Protein AF-A0A1E1MF23-F1 (afdb_monomer)

Sequence (196 aa):
MKFGRNYHKRQVAEWADAYMNYGVFKALCKGPPRNVNFQELAARCMAAIDSVERFSRNNYMILLLKLPPEARDRFQHYDAHLSYAAYFGLHESYHVELQHLKVTLSNLVADFDKLRWYGCVNTDAFRKIARKLSTLGNDGSHIASLIEHSLCKSAFASQARCLRILDDLNKSVTFITRLQQEMGDASTTIQHTFCS

Solvent-accessible surface area (backbone atoms only — not comparable to full-atom values): 11048 Å² total; per-residue (Å²): 134,66,60,84,83,48,47,73,80,68,44,60,74,96,47,54,87,61,50,68,64,60,68,59,58,56,52,68,66,57,76,65,58,93,78,52,63,61,68,63,51,42,52,52,52,51,53,44,51,54,50,39,40,50,53,46,51,52,51,51,53,56,55,50,69,72,46,56,69,72,34,42,58,44,68,77,53,82,61,94,85,61,52,71,53,71,44,67,68,68,68,96,83,46,74,67,59,52,51,54,48,38,52,53,39,49,51,46,42,54,53,42,48,51,53,34,47,52,20,50,53,43,43,55,49,52,56,55,48,25,64,49,27,43,72,49,46,69,68,24,33,52,43,20,51,51,50,53,57,49,43,75,71,36,66,37,54,67,30,58,71,41,55,51,51,41,51,55,38,48,52,43,42,52,51,54,52,49,53,54,50,55,57,50,54,51,56,55,53,55,58,58,66,76,73,112

Nearest PDB structures (foldseek):
  5ijj-assembly1_A  TM=8.248E-01  e=1.151E-06  Thermochaetoides thermophila
  8d9o-assembly1_A  TM=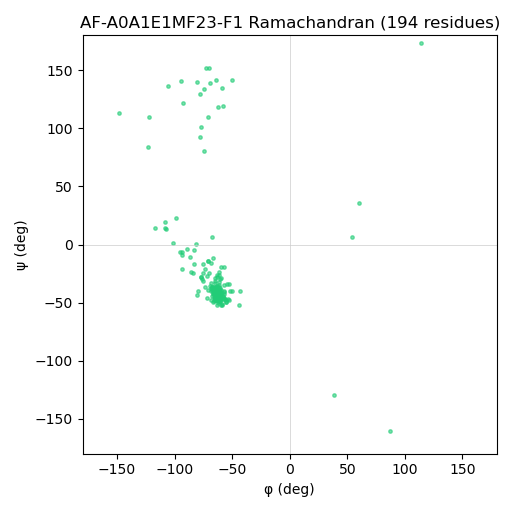4.388E-01  e=4.707E-01  synthetic construct
  8c5v-assembly1_I  TM=2.446E-01  e=7.925E+00  Escherichia coli

pLDDT: mean 85.66, std 15.01, range [42.44, 98.69]

Radius of gyration: 23.32 Å; Cα contacts (8 Å, |Δi|>4): 154; chains: 1; bounding box: 62×31×69 Å

Foldseek 3Di:
DPCVVCLQVLAPVVCSVLAQPLVVLVVLLDDALVPHPLVVSLVSLVVSLVSNLVVLVVLVVVLLVLADPQLSVCVVPPDPPDDLCSNRVPDLPDLVVLVVQLVSLVVSLVSLVNSLSSLCSRLVSLLVSLVSLCVNPDSSVVSSVVSVVSLVVGCSNVSPSSVVSSVSSVVPSVVSVVSSVVVVVVVVVVVVVVVD

Organism: Rhynchosporium secalis (NCBI:txid38038)

InterPro domains:
  IPR004331 SPX domain [PS51382] (1-147)

Secondary structure (DSSP, 8-state):
--GGGSSGGGS-GGGGGGS--HHHHHHHT-S-GGG--HHHHHHHHHHHHHHHHHHHHHHHHHHHTTS-HHHHHHHHS--TTS-HHHHTT--TT-HHHHHHHHHHHHHHHHHHHHHHHHHHHHHHHHHHHHHHHGGGHHHHHHHHHHHHHHHHH-HHHH-HHHHHHHHHHHHHHHHHHHHHHHHHHHHHHHHHHTT-

Mean predicted aligned error: 7.57 Å

Structure (mmCIF, N/CA/C/O backbone):
data_AF-A0A1E1MF23-F1
#
_entry.id   AF-A0A1E1MF23-F1
#
loop_
_atom_site.group_PDB
_atom_site.id
_atom_site.type_symbol
_atom_site.label_atom_id
_atom_site.label_alt_id
_atom_site.label_comp_id
_atom_site.label_asym_id
_atom_site.label_entity_id
_atom_site.label_seq_id
_atom_site.pdbx_PDB_ins_code
_atom_site.Cartn_x
_atom_site.Cartn_y
_atom_site.Cartn_z
_atom_site.occupancy
_atom_site.B_iso_or_equiv
_atom_site.auth_seq_id
_atom_site.auth_comp_id
_atom_site.auth_asym_id
_atom_site.auth_atom_id
_atom_site.pdbx_PDB_model_num
ATOM 1 N N . MET A 1 1 ? 0.182 -17.403 -11.651 1.00 52.88 1 MET A N 1
ATOM 2 C CA . MET A 1 1 ? -0.691 -16.418 -12.349 1.00 52.88 1 MET A CA 1
ATOM 3 C C . MET A 1 1 ? 0.115 -15.246 -12.926 1.00 52.88 1 MET A C 1
ATOM 5 O O . MET A 1 1 ? 1.082 -14.820 -12.304 1.00 52.88 1 MET A O 1
ATOM 9 N N . LYS A 1 2 ? -0.263 -14.699 -14.097 1.00 83.44 2 LYS A N 1
ATOM 10 C CA . LYS A 1 2 ? 0.446 -13.574 -14.754 1.00 83.44 2 LYS A CA 1
ATOM 11 C C . LYS A 1 2 ? 0.112 -12.236 -14.071 1.00 83.44 2 LYS A C 1
ATOM 13 O O . LYS A 1 2 ? -0.930 -11.659 -14.363 1.00 83.44 2 LYS A O 1
ATOM 18 N N . PHE A 1 3 ? 1.013 -11.724 -13.223 1.00 86.19 3 PHE A N 1
ATOM 19 C CA . PHE A 1 3 ? 0.826 -10.481 -12.443 1.00 86.19 3 PHE A CA 1
ATOM 20 C C . PHE A 1 3 ? 0.233 -9.325 -13.260 1.00 86.19 3 PHE A C 1
ATOM 22 O O . PHE A 1 3 ? -0.808 -8.801 -12.900 1.00 86.19 3 PHE A O 1
ATOM 29 N N . GLY A 1 4 ? 0.825 -8.998 -14.414 1.00 83.00 4 GLY A N 1
ATOM 30 C CA . GLY A 1 4 ? 0.366 -7.864 -15.221 1.00 83.00 4 GLY A CA 1
ATOM 31 C C . GLY A 1 4 ? -1.059 -7.979 -15.772 1.00 83.00 4 GLY A C 1
ATOM 32 O O . GLY A 1 4 ? -1.689 -6.953 -15.975 1.00 83.00 4 GLY A O 1
ATOM 33 N N . ARG A 1 5 ? -1.585 -9.193 -16.004 1.00 85.56 5 ARG A N 1
ATOM 34 C CA . ARG A 1 5 ? -2.985 -9.363 -16.448 1.00 85.56 5 ARG A CA 1
ATOM 35 C C . ARG A 1 5 ? -3.976 -9.183 -15.302 1.00 85.56 5 ARG A C 1
ATOM 37 O O . ARG A 1 5 ? -5.100 -8.781 -15.543 1.00 85.56 5 ARG A O 1
ATOM 44 N N . ASN A 1 6 ? -3.546 -9.469 -14.075 1.00 90.75 6 ASN A N 1
ATOM 45 C CA . ASN A 1 6 ? -4.385 -9.430 -12.879 1.00 90.75 6 ASN A CA 1
ATOM 46 C C . ASN A 1 6 ? -4.055 -8.238 -11.974 1.00 90.75 6 ASN A C 1
ATOM 48 O O . ASN A 1 6 ? -4.472 -8.234 -10.823 1.00 90.75 6 ASN A O 1
ATOM 52 N N . TYR A 1 7 ? -3.284 -7.258 -12.456 1.00 91.38 7 TYR A N 1
ATOM 53 C CA . TYR A 1 7 ? -2.843 -6.135 -11.632 1.00 91.38 7 TYR A CA 1
ATOM 54 C C . TYR A 1 7 ? -4.035 -5.312 -11.132 1.00 91.38 7 TYR A C 1
ATOM 56 O O . TYR A 1 7 ? -4.173 -5.132 -9.929 1.00 91.38 7 TYR A O 1
ATOM 64 N N . HIS A 1 8 ? -4.958 -4.958 -12.031 1.00 92.06 8 HIS A N 1
ATOM 65 C CA . HIS A 1 8 ? -6.202 -4.255 -11.696 1.00 92.06 8 HIS A CA 1
ATOM 66 C C . HIS A 1 8 ? -7.057 -5.007 -10.664 1.00 92.06 8 HIS A C 1
ATOM 68 O O . HIS A 1 8 ? -7.642 -4.399 -9.783 1.00 92.06 8 HIS A O 1
ATOM 74 N N . LYS A 1 9 ? -7.068 -6.347 -10.699 1.00 93.44 9 LYS A N 1
ATOM 75 C CA . LYS A 1 9 ? -7.829 -7.175 -9.742 1.00 93.44 9 LYS A CA 1
ATOM 76 C C . LYS A 1 9 ? -7.279 -7.128 -8.319 1.00 93.44 9 LYS A C 1
ATOM 78 O O . LYS A 1 9 ? -7.929 -7.608 -7.402 1.00 93.44 9 LYS A O 1
ATOM 83 N N . ARG A 1 10 ? -6.048 -6.645 -8.148 1.00 94.50 10 ARG A N 1
ATOM 84 C CA . ARG A 1 10 ? -5.419 -6.458 -6.839 1.00 94.50 10 ARG A CA 1
ATOM 85 C C . ARG A 1 10 ? -5.596 -5.034 -6.328 1.00 94.50 10 ARG A C 1
ATOM 87 O O . ARG A 1 10 ? -5.178 -4.769 -5.212 1.00 94.50 10 ARG A O 1
ATOM 94 N N . GLN A 1 11 ? -6.144 -4.124 -7.125 1.00 96.94 11 GLN A N 1
ATOM 95 C CA . GLN A 1 11 ? -6.317 -2.743 -6.707 1.00 96.94 11 GLN A CA 1
ATOM 96 C C . GLN A 1 11 ? -7.558 -2.619 -5.829 1.00 96.94 11 GLN A C 1
ATOM 98 O O . GLN A 1 11 ? -8.597 -3.216 -6.101 1.00 96.94 11 GLN A O 1
ATOM 103 N N . VAL A 1 12 ? -7.434 -1.806 -4.788 1.00 97.75 12 VAL A N 1
ATOM 104 C CA . VAL A 1 12 ? -8.583 -1.187 -4.124 1.00 97.75 12 VAL A CA 1
ATOM 105 C C . VAL A 1 12 ? -9.259 -0.295 -5.165 1.00 97.75 12 VAL A C 1
ATOM 107 O O . VAL A 1 12 ? -8.605 0.596 -5.711 1.00 97.75 12 VAL A O 1
ATOM 110 N N . ALA A 1 13 ? -10.517 -0.591 -5.495 1.00 95.56 13 ALA A N 1
ATOM 111 C CA . ALA A 1 13 ? -11.190 -0.045 -6.672 1.00 95.56 13 ALA A CA 1
ATOM 112 C C . ALA A 1 13 ? -11.285 1.485 -6.624 1.00 95.56 13 ALA A C 1
ATOM 114 O O . ALA A 1 13 ? -10.962 2.155 -7.601 1.00 95.56 13 ALA A O 1
ATOM 115 N N . GLU A 1 14 ? -11.631 2.037 -5.462 1.00 96.38 14 GLU A N 1
ATOM 116 C CA . GLU A 1 14 ? -11.733 3.478 -5.227 1.00 96.38 14 GLU A CA 1
ATOM 117 C C . GLU A 1 14 ? -10.386 4.219 -5.305 1.00 96.38 14 GLU A C 1
ATOM 119 O O . GLU A 1 14 ? -10.363 5.446 -5.357 1.00 96.38 14 GLU A O 1
ATOM 124 N N . TRP A 1 15 ? -9.258 3.499 -5.329 1.00 98.06 15 TRP A N 1
ATOM 125 C CA . TRP A 1 15 ? -7.908 4.071 -5.381 1.00 98.06 15 TRP A CA 1
ATOM 126 C C . TRP A 1 15 ? -7.144 3.688 -6.648 1.00 98.06 15 TRP A C 1
ATOM 128 O O . TRP A 1 15 ? -5.927 3.858 -6.684 1.00 98.06 15 TRP A O 1
ATOM 138 N N . ALA A 1 16 ? -7.814 3.149 -7.673 1.00 95.19 16 ALA A N 1
ATOM 139 C CA . ALA A 1 16 ? -7.170 2.600 -8.869 1.00 95.19 16 ALA A CA 1
ATOM 140 C C . ALA A 1 16 ? -6.148 3.562 -9.513 1.00 95.19 16 ALA A C 1
ATOM 142 O O . ALA A 1 16 ? -5.050 3.127 -9.869 1.00 95.19 16 ALA A O 1
ATOM 143 N N . ASP A 1 17 ? -6.464 4.859 -9.565 1.00 95.75 17 ASP A N 1
ATOM 144 C CA . ASP A 1 17 ? -5.616 5.900 -10.165 1.00 95.75 17 ASP A CA 1
ATOM 145 C C . ASP A 1 17 ? -4.403 6.298 -9.309 1.00 95.75 17 ASP A C 1
ATOM 147 O O . ASP A 1 17 ? -3.454 6.895 -9.815 1.00 95.75 17 ASP A O 1
ATOM 151 N N . ALA A 1 18 ? -4.400 5.955 -8.019 1.00 97.69 18 ALA A N 1
ATOM 152 C CA . ALA A 1 18 ? -3.271 6.216 -7.129 1.00 97.69 18 ALA A CA 1
ATOM 153 C C . ALA A 1 18 ? -2.174 5.143 -7.233 1.00 97.69 18 ALA A C 1
ATOM 155 O O . ALA A 1 18 ? -1.043 5.363 -6.804 1.00 97.69 18 ALA A O 1
ATOM 156 N N . TYR A 1 19 ? -2.478 3.974 -7.805 1.00 98.25 19 TYR A N 1
ATOM 157 C CA . TYR A 1 19 ? -1.488 2.918 -8.003 1.00 98.25 19 TYR A CA 1
ATOM 158 C C . TYR A 1 19 ? -0.455 3.293 -9.070 1.00 98.25 19 TYR A C 1
ATOM 160 O O . TYR A 1 19 ? -0.740 3.972 -10.055 1.00 98.25 19 TYR A O 1
ATOM 168 N N . MET A 1 20 ? 0.752 2.743 -8.938 1.00 96.19 20 MET A N 1
ATOM 169 C CA . MET A 1 20 ? 1.774 2.861 -9.971 1.00 96.19 20 MET A CA 1
ATOM 170 C C . MET A 1 20 ? 1.263 2.267 -11.302 1.00 96.19 20 MET A C 1
ATOM 172 O O . MET A 1 20 ? 0.722 1.159 -11.356 1.00 96.19 20 MET A O 1
ATOM 176 N N . ASN A 1 21 ? 1.470 2.966 -12.424 1.00 94.75 21 ASN A N 1
ATOM 177 C CA . ASN A 1 21 ? 0.960 2.524 -13.729 1.00 94.75 21 ASN A CA 1
ATOM 178 C C . ASN A 1 21 ? 1.765 1.345 -14.323 1.00 94.75 21 ASN A C 1
ATOM 180 O O . ASN A 1 21 ? 2.658 1.514 -15.160 1.00 94.75 21 ASN A O 1
ATOM 184 N N . TYR A 1 22 ? 1.475 0.122 -13.864 1.00 95.44 22 TYR A N 1
ATOM 185 C CA . TYR A 1 22 ? 2.301 -1.054 -14.165 1.00 95.44 22 TYR A CA 1
ATOM 186 C C . TYR A 1 22 ? 2.376 -1.353 -15.666 1.00 95.44 22 TYR A C 1
ATOM 188 O O . TYR A 1 22 ? 3.414 -1.796 -16.163 1.00 95.44 22 TYR A O 1
ATOM 196 N N . GLY A 1 23 ? 1.288 -1.096 -16.397 1.00 92.19 23 GLY A N 1
ATOM 197 C CA . GLY A 1 23 ? 1.230 -1.261 -17.848 1.00 92.19 23 GLY A CA 1
ATOM 198 C C . GLY A 1 23 ? 2.227 -0.359 -18.570 1.00 92.19 23 GLY A C 1
ATOM 199 O O . GLY A 1 23 ? 3.006 -0.857 -19.386 1.00 92.19 23 GLY A O 1
ATOM 200 N N . VAL A 1 24 ? 2.251 0.929 -18.212 1.00 92.69 24 VAL A N 1
ATOM 201 C CA . VAL A 1 24 ? 3.157 1.927 -18.797 1.00 92.69 24 VAL A CA 1
ATOM 202 C C . VAL A 1 24 ? 4.613 1.588 -18.495 1.00 92.69 24 VAL A C 1
ATOM 204 O O . VAL A 1 24 ? 5.400 1.440 -19.427 1.00 92.69 24 VAL A O 1
ATOM 207 N N . PHE A 1 25 ? 4.981 1.356 -17.232 1.00 93.69 25 PHE A N 1
ATOM 208 C CA . PHE A 1 25 ? 6.372 1.022 -16.893 1.00 93.69 25 PHE A CA 1
ATOM 209 C C . PHE A 1 25 ? 6.837 -0.277 -17.549 1.00 93.69 25 PHE A C 1
ATOM 211 O O . PHE A 1 25 ? 7.953 -0.365 -18.060 1.00 93.69 25 PHE A O 1
ATOM 218 N N . LYS A 1 26 ? 5.965 -1.289 -17.611 1.00 92.19 26 LYS A N 1
ATOM 219 C CA . LYS A 1 26 ? 6.279 -2.531 -18.316 1.00 92.19 26 LYS A CA 1
ATOM 220 C C . LYS A 1 26 ? 6.501 -2.297 -19.812 1.00 92.19 26 LYS A C 1
ATOM 222 O O . LYS A 1 26 ? 7.317 -3.012 -20.387 1.00 92.19 26 LYS A O 1
ATOM 227 N N . ALA A 1 27 ? 5.768 -1.378 -20.440 1.00 90.81 27 ALA A N 1
ATOM 228 C CA . ALA A 1 27 ? 5.946 -1.030 -21.847 1.00 90.81 27 ALA A CA 1
ATOM 229 C C . ALA A 1 27 ? 7.252 -0.262 -22.087 1.00 90.81 27 ALA A C 1
ATOM 231 O O . ALA A 1 27 ? 7.946 -0.581 -23.042 1.00 90.81 27 ALA A O 1
ATOM 232 N N . LEU A 1 28 ? 7.632 0.650 -21.186 1.00 88.94 28 LEU A N 1
ATOM 233 C CA . LEU A 1 28 ? 8.915 1.365 -21.246 1.00 88.94 28 LEU A CA 1
ATOM 234 C C . LEU A 1 28 ? 10.125 0.427 -21.110 1.00 88.94 28 LEU A C 1
ATOM 236 O O . LEU A 1 28 ? 11.189 0.708 -21.644 1.00 88.94 28 LEU A O 1
ATOM 240 N N . CYS A 1 29 ? 9.952 -0.718 -20.443 1.00 87.62 29 CYS A N 1
ATOM 241 C CA . CYS A 1 29 ? 10.974 -1.764 -20.370 1.00 87.62 29 CYS A CA 1
ATOM 242 C C . CYS A 1 29 ? 11.013 -2.684 -21.610 1.00 87.62 29 CYS A C 1
ATOM 244 O O . CYS A 1 29 ? 11.758 -3.663 -21.605 1.00 87.62 29 CYS A O 1
ATOM 246 N N . LYS A 1 30 ? 10.157 -2.479 -22.624 1.00 84.12 30 LYS A N 1
ATOM 247 C CA . LYS A 1 30 ? 10.159 -3.283 -23.857 1.00 84.12 30 LYS A CA 1
ATOM 248 C C . LYS A 1 30 ? 10.998 -2.606 -24.935 1.00 84.12 30 LYS A C 1
ATOM 250 O O . LYS A 1 30 ? 10.867 -1.412 -25.165 1.00 84.12 30 LYS A O 1
ATOM 255 N N . GLY A 1 31 ? 11.736 -3.417 -25.685 1.00 71.56 31 GLY A N 1
ATOM 256 C CA . GLY A 1 31 ? 12.539 -2.971 -26.821 1.00 71.56 31 GLY A CA 1
ATOM 257 C C . GLY A 1 31 ? 14.036 -3.147 -26.566 1.00 71.56 31 GLY A C 1
ATOM 258 O O . GLY A 1 31 ? 14.432 -3.555 -25.473 1.00 71.56 31 GLY A O 1
ATOM 259 N N . PRO A 1 32 ? 14.876 -2.905 -27.583 1.00 72.12 32 PRO A N 1
ATOM 260 C CA . PRO A 1 32 ? 16.318 -3.011 -27.432 1.00 72.12 32 PRO A CA 1
ATOM 261 C C . PRO A 1 32 ? 16.845 -1.877 -26.524 1.00 72.12 32 PRO A C 1
ATOM 263 O O . PRO A 1 32 ? 16.411 -0.736 -26.696 1.00 72.12 32 PRO A O 1
ATOM 266 N N . PRO A 1 33 ? 17.803 -2.145 -25.609 1.00 75.44 33 PRO A N 1
ATOM 267 C CA . PRO A 1 33 ? 18.291 -1.166 -24.626 1.00 75.44 33 PRO A CA 1
ATOM 268 C C . PRO A 1 33 ? 18.746 0.171 -25.225 1.00 75.44 33 PRO A C 1
ATOM 270 O O . PRO A 1 33 ? 18.501 1.220 -24.645 1.00 75.44 33 PRO A O 1
ATOM 273 N N . ARG A 1 34 ? 19.320 0.145 -26.435 1.00 75.25 34 ARG A N 1
ATOM 274 C CA . ARG A 1 34 ? 19.776 1.332 -27.181 1.00 75.25 34 ARG A CA 1
ATOM 275 C C . ARG A 1 34 ? 18.696 2.390 -27.458 1.00 75.25 34 ARG A C 1
ATOM 277 O O . ARG A 1 34 ? 19.037 3.523 -27.759 1.00 75.25 34 ARG A O 1
ATOM 284 N N . ASN A 1 35 ? 17.416 2.024 -27.380 1.00 78.94 35 ASN A N 1
ATOM 285 C CA . ASN A 1 35 ? 16.292 2.933 -27.623 1.00 78.94 35 ASN A CA 1
ATOM 286 C C . ASN A 1 35 ? 15.643 3.432 -26.321 1.00 78.94 35 ASN A C 1
ATOM 288 O O . ASN A 1 35 ? 14.635 4.137 -26.369 1.00 78.94 35 ASN A O 1
ATOM 292 N N . VAL A 1 36 ? 16.165 3.030 -25.160 1.00 83.69 36 VAL A N 1
ATOM 293 C CA . VAL A 1 36 ? 15.613 3.401 -23.857 1.00 83.69 36 VAL A CA 1
ATOM 294 C C . VAL A 1 36 ? 16.314 4.659 -23.360 1.00 83.69 36 VAL A C 1
ATOM 296 O O . VAL A 1 36 ? 17.523 4.671 -23.152 1.00 83.69 36 VAL A O 1
ATOM 299 N N . ASN A 1 37 ? 15.543 5.717 -23.109 1.00 89.56 37 ASN A N 1
ATOM 300 C CA . ASN A 1 37 ? 16.039 6.864 -22.357 1.00 89.56 37 ASN A CA 1
ATOM 301 C C . ASN A 1 37 ? 16.035 6.515 -20.859 1.00 89.56 37 ASN A C 1
ATOM 303 O O . ASN A 1 37 ? 15.019 6.652 -20.173 1.00 89.56 37 ASN A O 1
ATOM 307 N N . PHE A 1 38 ? 17.171 6.017 -20.369 1.00 91.88 38 PHE A N 1
ATOM 308 C CA . PHE A 1 38 ? 17.326 5.567 -18.986 1.00 91.88 38 PHE A CA 1
ATOM 309 C C . PHE A 1 38 ? 17.200 6.701 -17.964 1.00 91.88 38 PHE A C 1
ATOM 311 O O . PHE A 1 38 ? 16.651 6.479 -16.887 1.00 91.88 38 PHE A O 1
ATOM 318 N N . GLN A 1 39 ? 17.625 7.919 -18.305 1.00 92.62 39 GLN A N 1
ATOM 319 C CA . GLN A 1 39 ? 17.496 9.078 -17.420 1.00 92.62 39 GLN A CA 1
ATOM 320 C C . GLN A 1 39 ? 16.023 9.440 -17.188 1.00 92.62 39 GLN A C 1
ATOM 322 O O . GLN A 1 39 ? 15.584 9.567 -16.045 1.00 92.62 39 GLN A O 1
ATOM 327 N N . GLU A 1 40 ? 15.241 9.534 -18.264 1.00 92.50 40 GLU A N 1
ATOM 328 C CA . GLU A 1 40 ? 13.802 9.798 -18.182 1.00 92.50 40 GLU A CA 1
ATOM 329 C C . GLU A 1 40 ? 13.065 8.661 -17.461 1.00 92.50 40 GLU A C 1
ATOM 331 O O . GLU A 1 40 ? 12.173 8.888 -16.642 1.00 92.50 40 GLU A O 1
ATOM 336 N N . LEU A 1 41 ? 13.457 7.411 -17.720 1.00 93.12 41 LEU A N 1
ATOM 337 C CA . LEU A 1 41 ? 12.879 6.250 -17.050 1.00 93.12 41 LEU A CA 1
ATOM 338 C C . LEU A 1 41 ? 13.156 6.258 -15.541 1.00 93.12 41 LEU A C 1
ATOM 340 O O . LEU A 1 41 ? 12.248 5.980 -14.756 1.00 93.12 41 LEU A O 1
ATOM 344 N N . ALA A 1 42 ? 14.375 6.614 -15.129 1.00 95.62 42 ALA A N 1
ATOM 345 C CA . ALA A 1 42 ? 14.737 6.773 -13.726 1.00 95.62 42 ALA A CA 1
ATOM 346 C C . ALA A 1 42 ? 13.889 7.862 -13.056 1.00 95.62 42 ALA A C 1
ATOM 348 O O . ALA A 1 42 ? 13.279 7.608 -12.015 1.00 95.62 42 ALA A O 1
ATOM 349 N N . ALA A 1 43 ? 13.778 9.036 -13.688 1.00 96.38 43 ALA A N 1
ATOM 350 C CA . ALA A 1 43 ? 12.975 10.149 -13.187 1.00 96.38 43 ALA A CA 1
ATOM 351 C C . ALA A 1 43 ? 11.501 9.751 -13.000 1.00 96.38 43 ALA A C 1
ATOM 353 O O . ALA A 1 43 ? 10.920 9.992 -11.941 1.00 96.38 43 ALA A O 1
ATOM 354 N N . ARG A 1 44 ? 10.910 9.052 -13.979 1.00 96.75 44 ARG A N 1
ATOM 355 C CA . ARG A 1 44 ? 9.530 8.544 -13.885 1.00 96.75 44 ARG A CA 1
ATOM 356 C C . ARG A 1 44 ? 9.344 7.531 -12.762 1.00 96.75 44 ARG A C 1
ATOM 358 O O . ARG A 1 44 ? 8.339 7.597 -12.059 1.00 96.75 44 ARG A O 1
ATOM 365 N N . CYS A 1 45 ? 10.277 6.594 -12.590 1.00 97.06 45 CYS A N 1
ATOM 366 C CA . CYS A 1 45 ? 10.216 5.611 -11.506 1.00 97.06 45 CYS A CA 1
ATOM 367 C C . CYS A 1 45 ? 10.228 6.300 -10.137 1.00 97.06 45 CYS A C 1
ATOM 369 O O . CYS A 1 45 ? 9.394 5.985 -9.291 1.00 97.06 45 CYS A O 1
ATOM 371 N N . MET A 1 46 ? 11.127 7.267 -9.945 1.00 97.81 46 MET A N 1
ATOM 372 C CA . MET A 1 46 ? 11.241 8.020 -8.696 1.00 97.81 46 MET A CA 1
ATOM 373 C C . MET A 1 46 ? 9.988 8.859 -8.421 1.00 97.81 46 MET A C 1
ATOM 375 O O . MET A 1 46 ? 9.407 8.748 -7.345 1.00 97.81 46 MET A O 1
ATOM 379 N N . ALA A 1 47 ? 9.486 9.589 -9.422 1.00 98.12 47 ALA A N 1
ATOM 380 C CA . ALA A 1 47 ? 8.250 10.359 -9.294 1.00 98.12 47 ALA A CA 1
ATOM 381 C C . ALA A 1 47 ? 7.030 9.477 -8.960 1.00 98.12 47 ALA A C 1
ATOM 383 O O . ALA A 1 47 ? 6.163 9.873 -8.178 1.00 98.12 47 ALA A O 1
ATOM 384 N N . ALA A 1 48 ? 6.957 8.266 -9.522 1.00 98.31 48 ALA A N 1
ATOM 385 C CA . ALA A 1 48 ? 5.894 7.317 -9.206 1.00 98.31 48 ALA A CA 1
ATOM 386 C C . ALA A 1 48 ? 5.991 6.790 -7.765 1.00 98.31 48 ALA A C 1
ATOM 388 O O . ALA A 1 48 ? 4.963 6.671 -7.100 1.00 98.31 48 ALA A O 1
ATOM 389 N N . ILE A 1 49 ? 7.197 6.502 -7.266 1.00 98.62 49 ILE A N 1
ATOM 390 C CA . ILE A 1 49 ? 7.410 6.106 -5.864 1.00 98.62 49 ILE A CA 1
ATOM 391 C C . ILE A 1 49 ? 6.977 7.236 -4.924 1.00 98.62 49 ILE A C 1
ATOM 393 O O . ILE A 1 49 ? 6.219 6.985 -3.988 1.00 98.62 49 ILE A O 1
ATOM 397 N N . ASP A 1 50 ? 7.377 8.478 -5.207 1.00 98.38 50 ASP A N 1
ATOM 398 C CA . ASP A 1 50 ? 7.000 9.646 -4.403 1.00 98.38 50 ASP A CA 1
ATOM 399 C C . ASP A 1 50 ? 5.487 9.885 -4.396 1.00 98.38 50 ASP A C 1
ATOM 401 O O . ASP A 1 50 ? 4.907 10.237 -3.366 1.00 98.38 50 ASP A O 1
ATOM 405 N N . SER A 1 51 ? 4.828 9.681 -5.540 1.00 98.50 51 SER A N 1
ATOM 406 C CA . SER A 1 51 ? 3.372 9.772 -5.656 1.00 98.50 51 SER A CA 1
ATOM 407 C C . SER A 1 51 ? 2.672 8.719 -4.788 1.00 98.50 51 SER A C 1
ATOM 409 O O . SER A 1 51 ? 1.799 9.063 -3.986 1.00 98.50 51 SER A O 1
ATOM 411 N N . VAL A 1 52 ? 3.114 7.457 -4.870 1.00 98.69 52 VAL A N 1
ATOM 412 C CA . VAL A 1 52 ? 2.566 6.350 -4.072 1.00 98.69 52 VAL A CA 1
ATOM 413 C C . VAL A 1 52 ? 2.787 6.578 -2.576 1.00 98.69 52 VAL A C 1
ATOM 415 O O . VAL A 1 52 ? 1.853 6.399 -1.791 1.00 98.69 52 VAL A O 1
ATOM 418 N N . GLU A 1 53 ? 3.985 7.010 -2.174 1.00 98.38 53 GLU A N 1
ATOM 419 C CA . GLU A 1 53 ? 4.311 7.343 -0.783 1.00 98.38 53 GLU A CA 1
ATOM 420 C C . GLU A 1 53 ? 3.440 8.495 -0.274 1.00 98.38 53 GLU A C 1
ATOM 422 O O . GLU A 1 53 ? 2.860 8.398 0.807 1.00 98.38 53 GLU A O 1
ATOM 427 N N . ARG A 1 54 ? 3.276 9.564 -1.062 1.00 98.50 54 ARG A N 1
ATOM 428 C CA . ARG A 1 54 ? 2.430 10.704 -0.688 1.00 98.50 54 ARG A CA 1
ATOM 429 C C . ARG A 1 54 ? 0.976 10.286 -0.496 1.00 98.50 54 ARG A C 1
ATOM 431 O O . ARG A 1 54 ? 0.378 10.660 0.511 1.00 98.50 54 ARG A O 1
ATOM 438 N N . PHE A 1 55 ? 0.422 9.496 -1.416 1.00 98.56 55 PHE A N 1
ATOM 439 C CA . PHE A 1 55 ? -0.937 8.972 -1.283 1.00 98.56 55 PHE A CA 1
ATOM 440 C C . PHE A 1 55 ? -1.080 8.104 -0.029 1.00 98.56 55 PHE A C 1
ATOM 442 O O . PHE A 1 55 ? -2.013 8.301 0.754 1.00 98.56 55 PHE A O 1
ATOM 449 N N . SER A 1 56 ? -0.130 7.188 0.197 1.00 98.19 56 SER A N 1
ATOM 450 C CA . SER A 1 56 ? -0.134 6.305 1.364 1.00 98.19 56 SER A CA 1
ATOM 451 C C . SER A 1 56 ? -0.072 7.097 2.668 1.00 98.19 56 SER A C 1
ATOM 453 O O . SER A 1 56 ? -0.830 6.820 3.595 1.00 98.19 56 SER A O 1
ATOM 455 N N . ARG A 1 57 ? 0.816 8.092 2.749 1.00 97.06 57 ARG A N 1
ATOM 456 C CA . ARG A 1 57 ? 0.987 8.944 3.929 1.00 97.06 57 ARG A CA 1
ATOM 457 C C . ARG A 1 57 ? -0.256 9.783 4.203 1.00 97.06 57 ARG A C 1
ATOM 459 O O . ARG A 1 57 ? -0.693 9.850 5.346 1.00 97.06 57 ARG A O 1
ATOM 466 N N . ASN A 1 58 ? -0.835 10.398 3.175 1.00 97.50 58 ASN A N 1
ATOM 467 C CA . ASN A 1 58 ? -2.026 11.230 3.335 1.00 97.50 58 ASN A CA 1
ATOM 468 C C . ASN A 1 58 ? -3.220 10.399 3.820 1.00 97.50 58 ASN A C 1
ATOM 470 O O . ASN A 1 58 ? -3.875 10.790 4.781 1.00 97.50 58 ASN A O 1
ATOM 474 N N . ASN A 1 59 ? -3.456 9.226 3.223 1.00 97.69 59 ASN A N 1
ATOM 475 C CA . ASN A 1 59 ? -4.526 8.332 3.671 1.00 97.69 59 ASN A CA 1
ATOM 476 C C . ASN A 1 59 ? -4.275 7.810 5.084 1.00 97.69 59 ASN A C 1
ATOM 478 O O . ASN A 1 59 ? -5.199 7.797 5.887 1.00 97.69 59 ASN A O 1
ATOM 482 N N . TYR A 1 60 ? -3.032 7.470 5.430 1.00 95.12 60 TYR A N 1
ATOM 483 C CA . TYR A 1 60 ? -2.683 7.091 6.799 1.00 95.12 60 TYR A CA 1
ATOM 484 C C . TYR A 1 6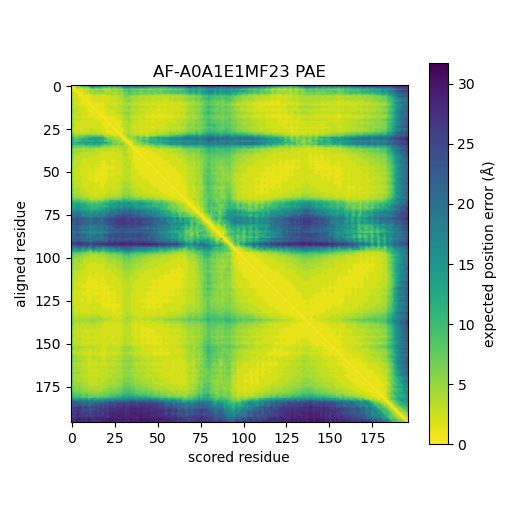0 ? -3.082 8.180 7.806 1.00 95.12 60 TYR A C 1
ATOM 486 O O . TYR A 1 60 ? -3.741 7.887 8.800 1.00 95.12 60 TYR A O 1
ATOM 494 N 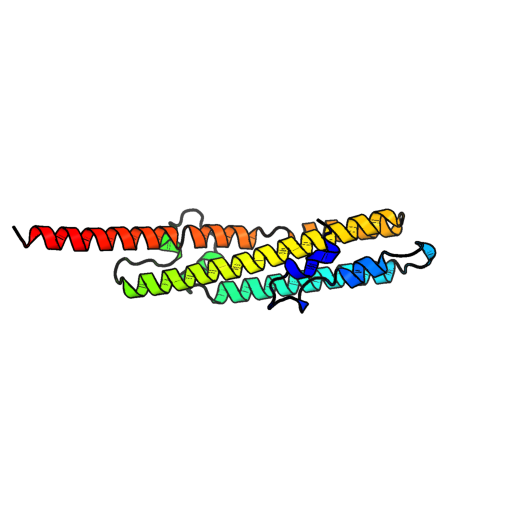N . MET A 1 61 ? -2.748 9.444 7.524 1.00 93.38 61 MET A N 1
ATOM 495 C CA . MET A 1 61 ? -3.124 10.568 8.387 1.00 93.38 61 MET A CA 1
ATOM 496 C C . MET A 1 61 ? -4.641 10.770 8.455 1.00 93.38 61 MET A C 1
ATOM 498 O O . MET A 1 61 ? -5.170 10.980 9.540 1.00 93.38 61 MET A O 1
ATOM 502 N N . ILE A 1 62 ? -5.354 10.658 7.330 1.00 94.81 62 ILE A N 1
ATOM 503 C CA . ILE A 1 62 ? -6.823 10.747 7.299 1.00 94.81 62 ILE A CA 1
ATOM 504 C C . ILE A 1 62 ? -7.455 9.658 8.173 1.00 94.81 62 ILE A C 1
ATOM 506 O O . ILE A 1 62 ? -8.380 9.942 8.927 1.00 94.81 62 ILE A O 1
ATOM 510 N N . LEU A 1 63 ? -6.948 8.425 8.113 1.00 94.00 63 LEU A N 1
ATOM 511 C CA . LEU A 1 63 ? -7.454 7.332 8.943 1.00 94.00 63 LEU A CA 1
ATOM 512 C C . LEU A 1 63 ? -7.158 7.551 10.429 1.00 94.00 63 LEU A C 1
ATOM 514 O O . LEU A 1 63 ? -8.022 7.287 11.259 1.00 94.00 63 LEU A O 1
ATOM 518 N N . LEU A 1 64 ? -5.998 8.117 10.778 1.00 90.00 64 LEU A N 1
ATOM 519 C CA . LEU A 1 64 ? -5.718 8.516 12.161 1.00 90.00 64 LEU A CA 1
ATOM 520 C C . LEU A 1 64 ? -6.693 9.583 12.684 1.00 90.00 64 LEU A C 1
ATOM 522 O O . LEU A 1 64 ? -7.022 9.593 13.869 1.00 90.00 64 LEU A O 1
ATOM 526 N N . LEU A 1 65 ? -7.191 10.470 11.817 1.00 89.69 65 LEU A N 1
ATOM 527 C CA . LEU A 1 65 ? -8.199 11.466 12.197 1.00 89.69 65 LEU A CA 1
ATOM 528 C C . LEU A 1 65 ? -9.584 10.859 12.463 1.00 89.69 65 LEU A C 1
ATOM 530 O O . LEU A 1 65 ? -10.429 11.522 13.058 1.00 89.69 65 LEU A O 1
ATOM 534 N N . LYS A 1 66 ? -9.829 9.611 12.060 1.00 89.81 66 LYS A N 1
ATOM 535 C CA . LYS A 1 66 ? -11.072 8.897 12.375 1.00 89.81 66 LYS A CA 1
ATOM 536 C C . LYS A 1 66 ? -11.025 8.183 13.731 1.00 89.81 66 LYS A C 1
ATOM 538 O O . LYS A 1 66 ? -12.055 7.699 14.190 1.00 89.81 66 LYS A O 1
ATOM 543 N N . LEU A 1 67 ? -9.851 8.088 14.359 1.00 83.38 67 LEU A N 1
ATOM 544 C CA . LEU A 1 67 ? -9.718 7.528 15.703 1.00 83.38 67 LEU A CA 1
ATOM 545 C C . LEU A 1 67 ? -10.279 8.493 16.759 1.00 83.38 67 LEU A C 1
ATOM 547 O O . LEU A 1 67 ? -10.190 9.715 16.557 1.00 83.38 67 LEU A O 1
ATOM 551 N N . PRO A 1 68 ? -10.771 7.962 17.899 1.00 76.81 68 PRO A N 1
ATOM 552 C CA . PRO A 1 68 ? -11.085 8.766 19.075 1.00 76.81 68 PRO A CA 1
ATOM 553 C C . PRO A 1 68 ? -9.909 9.685 19.461 1.00 76.81 68 PRO A C 1
ATOM 555 O O . PRO A 1 68 ? -8.751 9.263 19.336 1.00 76.81 68 PRO A O 1
ATOM 558 N N . PRO A 1 69 ? -10.162 10.932 19.905 1.00 72.75 69 PRO A N 1
ATOM 559 C CA . PRO A 1 69 ? -9.111 11.884 20.273 1.00 72.75 69 PRO A CA 1
ATOM 560 C C . PRO A 1 69 ? -8.092 11.322 21.271 1.00 72.75 69 PRO A C 1
ATOM 562 O O . PRO A 1 69 ? -6.889 11.517 21.100 1.00 72.75 69 PRO A O 1
ATOM 565 N N . GLU A 1 70 ? -8.565 10.558 22.255 1.00 68.19 70 GLU A N 1
ATOM 566 C CA . GLU A 1 70 ? -7.766 9.938 23.311 1.00 68.19 70 GLU A CA 1
ATOM 567 C C . GLU A 1 70 ? -6.796 8.902 22.741 1.00 68.19 70 GLU A C 1
ATOM 569 O O . GLU A 1 70 ? -5.653 8.820 23.184 1.00 68.19 70 GLU A O 1
ATOM 574 N N . ALA A 1 71 ? -7.226 8.149 21.725 1.00 68.19 71 ALA A N 1
ATOM 575 C CA . ALA A 1 71 ? -6.373 7.204 21.013 1.00 68.19 71 ALA A CA 1
ATOM 576 C C . ALA A 1 71 ? -5.383 7.937 20.091 1.00 68.19 71 ALA A C 1
ATOM 578 O O . ALA A 1 71 ? -4.232 7.527 19.956 1.00 68.19 71 ALA A O 1
ATOM 579 N N . ARG A 1 72 ? -5.798 9.051 19.469 1.00 70.06 72 ARG A N 1
ATOM 580 C CA . ARG A 1 72 ? -4.960 9.825 18.536 1.00 70.06 72 ARG A CA 1
ATOM 581 C C . ARG A 1 72 ? -3.730 10.433 19.209 1.00 70.06 72 ARG A C 1
ATOM 583 O O . ARG A 1 72 ? -2.645 10.357 18.636 1.00 70.06 72 ARG A O 1
ATOM 590 N N . ASP A 1 73 ? -3.890 11.023 20.391 1.00 65.75 73 ASP A N 1
ATOM 591 C CA . ASP A 1 73 ? -2.783 11.628 21.147 1.00 65.75 73 ASP A CA 1
ATOM 592 C C . ASP A 1 73 ? -1.765 10.567 21.611 1.00 65.75 73 ASP A C 1
ATOM 594 O O . ASP A 1 73 ? -0.546 10.734 21.507 1.00 65.75 73 ASP A O 1
ATOM 598 N N . ARG A 1 74 ? -2.274 9.388 21.982 1.00 65.56 74 ARG A N 1
ATOM 599 C CA . ARG A 1 74 ? -1.483 8.216 22.389 1.00 65.56 74 ARG A CA 1
ATOM 600 C C . ARG A 1 74 ? -0.780 7.519 21.221 1.00 65.56 74 ARG A C 1
ATOM 602 O O . ARG A 1 74 ? 0.226 6.847 21.422 1.00 65.56 74 ARG A O 1
ATOM 609 N N . PHE A 1 75 ? -1.234 7.715 19.981 1.00 63.00 75 PHE A N 1
ATOM 610 C CA . PHE A 1 75 ? -0.475 7.300 18.793 1.00 63.00 75 PHE A CA 1
ATOM 611 C C . PHE A 1 75 ? 0.751 8.179 18.531 1.00 63.00 75 PHE A C 1
ATOM 613 O O . PHE A 1 75 ? 1.714 7.708 17.920 1.00 63.00 75 PHE A O 1
ATOM 620 N N . GLN A 1 76 ? 0.727 9.444 18.956 1.00 58.97 76 GLN A N 1
ATOM 621 C CA . GLN A 1 76 ? 1.883 10.336 18.837 1.00 58.97 76 GLN A CA 1
ATOM 622 C C . GLN A 1 76 ? 2.939 10.032 19.910 1.00 58.97 76 GLN A C 1
ATOM 624 O O . GLN A 1 76 ? 4.131 10.196 19.653 1.00 58.97 76 GLN A O 1
ATOM 629 N N . HIS A 1 77 ? 2.508 9.501 21.057 1.00 58.56 77 HIS A N 1
ATOM 630 C CA . HIS A 1 77 ? 3.341 9.182 22.214 1.00 58.56 77 HIS A CA 1
ATOM 631 C C . HIS A 1 77 ? 3.192 7.698 22.573 1.00 58.56 77 HIS A C 1
ATOM 633 O O . HIS A 1 77 ? 2.380 7.327 23.415 1.00 58.56 77 HIS A O 1
ATOM 639 N N . TYR A 1 78 ? 3.951 6.837 21.887 1.00 53.06 78 TYR A N 1
ATOM 640 C CA . TYR A 1 78 ? 3.904 5.389 22.102 1.00 53.06 78 TYR A CA 1
ATOM 641 C C . TYR A 1 78 ? 4.217 5.026 23.562 1.00 53.06 78 TYR A C 1
ATOM 643 O O . TYR A 1 78 ? 5.333 5.257 24.027 1.00 53.06 78 TYR A O 1
ATOM 651 N N . ASP A 1 79 ? 3.256 4.393 24.237 1.00 59.75 79 ASP A N 1
ATOM 652 C CA . ASP A 1 79 ? 3.430 3.789 25.558 1.00 59.75 79 ASP A CA 1
ATOM 653 C C . ASP A 1 79 ? 3.089 2.292 25.493 1.00 59.75 79 ASP A C 1
ATOM 655 O O . ASP A 1 79 ? 1.933 1.899 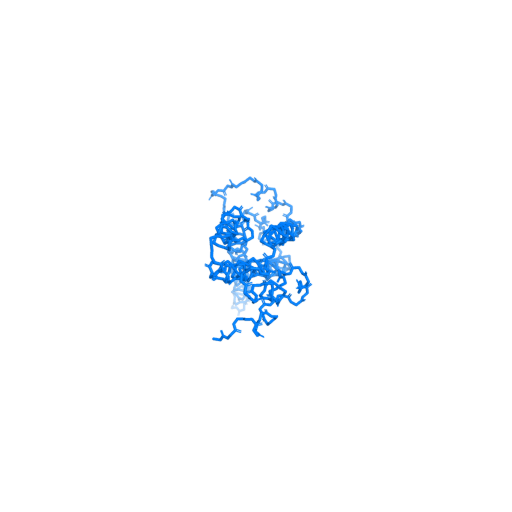25.327 1.00 59.75 79 ASP A O 1
ATOM 659 N N . ALA A 1 80 ? 4.120 1.451 25.608 1.00 56.91 80 ALA A N 1
ATOM 660 C CA . ALA A 1 80 ? 4.004 -0.006 25.567 1.00 56.91 80 ALA A CA 1
ATOM 661 C C . ALA A 1 80 ? 3.344 -0.610 26.820 1.00 56.91 80 ALA A C 1
ATOM 663 O O . ALA A 1 80 ? 2.999 -1.792 26.811 1.00 56.91 80 ALA A O 1
ATOM 664 N N . HIS A 1 81 ? 3.210 0.160 27.903 1.00 54.00 81 HIS A N 1
ATOM 665 C CA . HIS A 1 81 ? 2.683 -0.314 29.183 1.00 54.00 81 HIS A CA 1
ATOM 666 C C . HIS A 1 81 ? 1.181 -0.080 29.339 1.00 54.00 81 HIS A C 1
ATOM 668 O O . HIS A 1 81 ? 0.574 -0.553 30.303 1.00 54.00 81 HIS A O 1
ATOM 674 N N . LEU A 1 82 ? 0.562 0.626 28.395 1.00 59.22 82 LEU A N 1
ATOM 675 C CA . LEU A 1 82 ? -0.850 0.952 28.460 1.00 59.22 82 LEU A CA 1
ATOM 676 C C . LEU A 1 82 ? -1.713 -0.246 28.057 1.00 59.22 82 LEU A C 1
ATOM 678 O O . LEU A 1 82 ? -1.524 -0.854 27.002 1.00 59.22 82 LEU A O 1
ATOM 682 N N . SER A 1 83 ? -2.699 -0.577 28.895 1.00 63.44 83 SER A N 1
ATOM 683 C CA . SER A 1 83 ? -3.678 -1.595 28.529 1.00 63.44 83 SER A CA 1
ATOM 684 C C . SER A 1 83 ? -4.475 -1.111 27.320 1.00 63.44 83 SER A C 1
ATOM 686 O O . SER A 1 83 ? -4.847 0.058 27.206 1.00 63.44 83 SER A O 1
ATOM 688 N N . TYR A 1 84 ? -4.769 -2.037 26.419 1.00 64.69 84 TYR A N 1
ATOM 689 C CA . TYR A 1 84 ? -5.541 -1.761 25.218 1.00 64.69 84 TYR A CA 1
ATOM 690 C C . TYR A 1 84 ? -6.916 -1.100 25.530 1.00 64.69 84 TYR A C 1
ATOM 692 O O . TYR A 1 84 ? -7.373 -0.223 24.800 1.00 64.69 84 TYR A O 1
ATOM 700 N N . ALA A 1 85 ? -7.556 -1.451 26.652 1.00 60.69 85 ALA A N 1
ATOM 701 C CA . ALA A 1 85 ? -8.820 -0.837 27.067 1.00 60.69 85 ALA A CA 1
ATOM 702 C C . ALA A 1 85 ? -8.662 0.646 27.445 1.00 60.69 85 ALA A C 1
ATOM 704 O O . ALA A 1 85 ? -9.470 1.486 27.048 1.00 60.69 85 ALA A O 1
ATOM 705 N N . ALA A 1 86 ? -7.570 0.981 28.137 1.00 62.44 86 ALA A N 1
ATOM 706 C CA . ALA A 1 86 ? -7.211 2.360 28.442 1.00 62.44 86 ALA A CA 1
ATOM 707 C C . ALA A 1 86 ? -6.758 3.136 27.190 1.00 62.44 86 ALA A C 1
ATOM 709 O O . ALA A 1 86 ? -6.885 4.359 27.149 1.00 62.44 86 ALA A O 1
ATOM 710 N N . TYR A 1 87 ? -6.268 2.440 26.160 1.00 61.41 87 TYR A N 1
ATOM 711 C CA . TYR A 1 87 ? -5.846 3.032 24.890 1.00 61.41 87 TYR A CA 1
ATOM 712 C C . TYR A 1 87 ? -7.005 3.679 24.116 1.00 61.41 87 TYR A C 1
ATOM 714 O O . TYR A 1 87 ? -6.828 4.733 23.512 1.00 61.41 87 TYR A O 1
ATOM 722 N N . PHE A 1 88 ? -8.197 3.079 24.175 1.00 64.56 88 PHE A N 1
ATOM 723 C CA . PHE A 1 88 ? -9.398 3.559 23.480 1.00 64.56 88 PHE A CA 1
ATOM 724 C C . PHE A 1 88 ? -10.452 4.167 24.414 1.00 64.56 88 PHE A C 1
ATOM 726 O O . PHE A 1 88 ? -11.588 4.364 23.990 1.00 64.56 88 PHE A O 1
ATOM 733 N N . GLY A 1 89 ? -10.090 4.463 25.669 1.00 63.03 89 GLY A N 1
ATOM 734 C CA . GLY A 1 89 ? -10.998 5.099 26.629 1.00 63.03 89 GLY A CA 1
ATOM 735 C C . GLY A 1 89 ? -12.255 4.272 26.911 1.00 63.03 89 GLY A C 1
ATOM 736 O O . GLY A 1 89 ? -13.339 4.830 27.061 1.00 63.03 89 GLY A O 1
ATOM 737 N N . LEU A 1 90 ? -12.132 2.941 26.932 1.00 63.50 90 LEU A N 1
ATOM 738 C CA . LEU A 1 90 ? -13.269 2.053 27.161 1.00 63.50 90 LEU A CA 1
ATOM 739 C C . LEU A 1 90 ? -13.730 2.156 28.620 1.00 63.50 90 LEU A C 1
ATOM 741 O O . LEU A 1 90 ? -13.043 1.680 29.522 1.00 63.50 90 LEU A O 1
ATOM 745 N N . HIS A 1 91 ? -14.902 2.755 28.834 1.00 60.53 91 HIS A N 1
ATOM 746 C CA . HIS A 1 91 ? -15.619 2.744 30.108 1.00 60.53 91 HIS A CA 1
ATOM 747 C C . HIS A 1 91 ? -16.821 1.793 30.014 1.00 60.53 91 HIS A C 1
ATOM 749 O O . HIS A 1 91 ? -17.533 1.775 29.013 1.00 60.53 91 HIS A O 1
ATOM 755 N N . GLU A 1 92 ? -17.038 0.985 31.052 1.00 57.69 92 GLU A N 1
ATOM 756 C CA . GLU A 1 92 ? -18.016 -0.120 31.086 1.00 57.69 92 GLU A CA 1
ATOM 757 C C . GLU A 1 92 ? -19.499 0.310 31.036 1.00 57.69 92 GLU A C 1
ATOM 759 O O . GLU A 1 92 ? -20.390 -0.524 31.175 1.00 57.69 92 GLU A O 1
ATOM 764 N N . SER A 1 93 ? -19.822 1.588 30.838 1.00 54.66 93 SER A N 1
ATOM 765 C CA . SER A 1 93 ? -21.125 2.112 31.256 1.00 54.66 93 SER A CA 1
ATOM 766 C C . SER A 1 93 ? -22.260 2.126 30.224 1.00 54.66 93 SER A C 1
ATOM 768 O O . SER A 1 93 ? -23.392 2.324 30.654 1.00 54.66 93 SER A O 1
ATOM 770 N N . TYR A 1 94 ? -22.068 1.853 28.922 1.00 62.56 94 TYR A N 1
ATOM 771 C CA . TYR A 1 94 ? -23.199 1.875 27.966 1.00 62.56 94 TYR A CA 1
ATOM 772 C C . TYR A 1 94 ? -23.073 0.882 26.795 1.00 62.56 94 TYR A C 1
ATOM 774 O O . TYR A 1 94 ? -22.267 1.050 25.881 1.00 62.56 94 TYR A O 1
ATOM 782 N N . HIS A 1 95 ? -23.952 -0.131 26.754 1.00 66.62 95 HIS A N 1
ATOM 783 C CA . HIS A 1 95 ? -23.970 -1.165 25.702 1.00 66.62 95 HIS A CA 1
ATOM 784 C C . HIS A 1 95 ? -24.114 -0.585 24.279 1.00 66.62 95 HIS A C 1
ATOM 786 O O . HIS A 1 95 ? -23.443 -1.042 23.355 1.00 66.62 95 HIS A O 1
ATOM 792 N N . VAL A 1 96 ? -24.957 0.439 24.091 1.00 68.94 96 VAL A N 1
ATOM 793 C CA . VAL A 1 96 ? -25.161 1.098 22.785 1.00 68.94 96 VAL A CA 1
ATOM 794 C C . VAL A 1 96 ? -23.888 1.812 22.318 1.00 68.94 96 VAL A C 1
ATOM 796 O O . VAL A 1 96 ? -23.487 1.662 21.164 1.00 68.94 96 VAL A O 1
ATOM 799 N N . GLU A 1 97 ? -23.200 2.518 23.216 1.00 79.38 97 GLU A N 1
ATOM 800 C CA . GLU A 1 97 ? -21.941 3.209 22.909 1.00 79.38 97 GLU A CA 1
ATOM 801 C C . GLU A 1 97 ? -20.833 2.214 22.543 1.00 79.38 97 GLU A C 1
ATOM 803 O O . GLU A 1 97 ? -20.126 2.410 21.552 1.00 79.38 97 GLU A O 1
ATOM 808 N N . LEU A 1 98 ? -20.753 1.082 23.254 1.00 80.12 98 LEU A N 1
ATOM 809 C CA . LEU A 1 98 ? -19.825 -0.005 22.931 1.00 80.12 98 LEU A CA 1
ATOM 810 C C . LEU A 1 98 ? -20.098 -0.618 21.549 1.00 80.12 98 LEU A C 1
ATOM 812 O O . LEU A 1 98 ? -19.153 -0.925 20.820 1.00 80.12 98 LEU A O 1
ATOM 816 N N . GLN A 1 99 ? -21.365 -0.785 21.152 1.00 85.00 99 GLN A N 1
ATOM 817 C CA . GLN A 1 99 ? -21.711 -1.276 19.810 1.00 85.00 99 GLN A CA 1
ATOM 818 C C . GLN A 1 99 ? -21.280 -0.288 18.717 1.00 85.00 99 GLN A C 1
ATOM 820 O O . GLN A 1 99 ? -20.628 -0.689 17.750 1.00 85.00 99 GLN A O 1
ATOM 825 N N . HIS A 1 100 ? -21.574 1.006 18.878 1.00 85.75 100 HIS A N 1
ATOM 826 C CA . HIS A 1 100 ? -21.145 2.031 17.919 1.00 85.75 100 HIS A CA 1
ATOM 827 C C . HIS A 1 100 ? -19.620 2.122 17.807 1.00 85.75 100 HIS A C 1
ATOM 829 O O . HIS A 1 100 ? -19.076 2.221 16.701 1.00 85.75 100 HIS A O 1
ATOM 835 N N . LEU A 1 101 ? -18.918 2.030 18.935 1.00 84.81 101 LEU A N 1
ATOM 836 C CA . LEU A 1 101 ? -17.464 2.025 18.961 1.00 84.81 101 LEU A CA 1
ATOM 837 C C . LEU A 1 101 ? -16.890 0.783 18.269 1.00 84.81 101 LEU A C 1
ATOM 839 O O . LEU A 1 101 ? -16.005 0.911 17.425 1.00 84.81 101 LEU A O 1
ATOM 843 N N . LYS A 1 102 ? -17.440 -0.408 18.532 1.00 88.50 102 LYS A N 1
ATOM 844 C CA . LYS A 1 102 ? -17.044 -1.650 17.850 1.00 88.50 102 LYS A CA 1
ATOM 845 C C . LYS A 1 102 ? -17.197 -1.546 16.335 1.00 88.50 102 LYS A C 1
ATOM 847 O O . LYS A 1 102 ? -16.281 -1.937 15.609 1.00 88.50 102 LYS A O 1
ATOM 852 N N . VAL A 1 103 ? -18.322 -1.015 15.851 1.00 91.81 103 VAL A N 1
ATOM 853 C CA . VAL A 1 103 ? -18.557 -0.798 14.412 1.00 91.81 103 VAL A CA 1
ATOM 854 C C . VAL A 1 103 ? -17.526 0.174 13.840 1.00 91.81 103 VAL A C 1
ATOM 856 O O . VAL A 1 103 ? -16.922 -0.106 12.806 1.00 91.81 103 VAL A O 1
ATOM 859 N N . THR A 1 104 ? -17.267 1.280 14.537 1.00 90.50 104 THR A N 1
ATOM 860 C CA . THR A 1 104 ? -16.289 2.294 14.115 1.00 90.50 104 THR A CA 1
ATOM 861 C C . THR A 1 104 ? -14.883 1.705 13.999 1.00 90.50 104 THR A C 1
ATOM 863 O O . THR A 1 104 ? -14.234 1.854 12.964 1.00 90.50 104 THR A O 1
ATOM 866 N N . LEU A 1 105 ? -14.429 0.973 15.018 1.00 90.69 105 LEU A N 1
ATOM 867 C CA . LEU A 1 105 ? -13.114 0.331 15.028 1.00 90.69 105 LEU A CA 1
ATOM 868 C C . LEU A 1 105 ? -13.011 -0.768 13.964 1.00 90.69 105 LEU A C 1
ATOM 870 O O . LEU A 1 105 ? -11.995 -0.854 13.282 1.00 90.69 105 LEU A O 1
ATOM 874 N N . SER A 1 106 ? -14.073 -1.547 13.747 1.00 95.00 106 SER A N 1
ATOM 875 C CA . SER A 1 106 ? -14.114 -2.573 12.692 1.00 95.00 106 SER A CA 1
ATOM 876 C C . SER A 1 106 ? -14.011 -1.961 11.291 1.00 95.00 106 SER A C 1
ATOM 878 O O . SER A 1 106 ? -13.286 -2.473 10.437 1.00 95.00 106 SER A O 1
ATOM 880 N N . ASN A 1 107 ? -14.675 -0.826 11.056 1.00 96.00 107 ASN A N 1
ATOM 881 C CA . ASN A 1 107 ? -14.537 -0.082 9.804 1.00 96.00 107 ASN A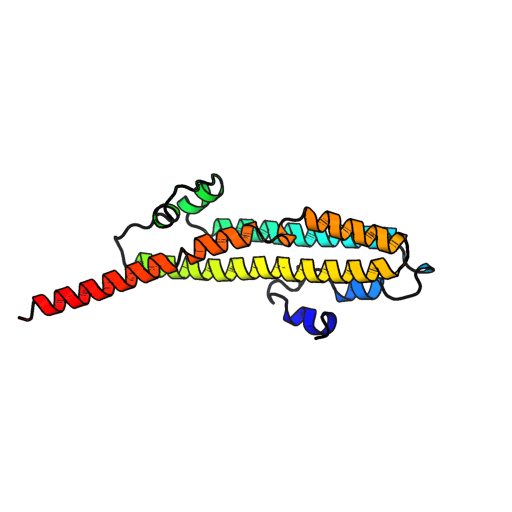 CA 1
ATOM 882 C C . ASN A 1 107 ? -13.107 0.448 9.622 1.00 96.00 107 ASN A C 1
ATOM 884 O O . ASN A 1 107 ? -12.567 0.394 8.519 1.00 96.00 107 ASN A O 1
ATOM 888 N N . LEU A 1 108 ? -12.461 0.899 10.703 1.00 95.12 108 LEU A N 1
ATOM 889 C CA . LEU A 1 108 ? -11.058 1.312 10.657 1.00 95.12 108 LEU A CA 1
ATOM 890 C C . LEU A 1 108 ? -10.108 0.150 10.384 1.00 95.12 108 LEU A C 1
ATOM 892 O O . LEU A 1 108 ? -9.162 0.338 9.624 1.00 95.12 108 LEU A O 1
ATOM 896 N N . VAL A 1 109 ? -10.366 -1.046 10.924 1.00 96.62 109 VAL A N 1
ATOM 897 C CA . VAL A 1 109 ? -9.613 -2.258 10.557 1.00 96.62 109 VAL A CA 1
ATOM 898 C C . VAL A 1 109 ? -9.674 -2.469 9.045 1.00 96.62 109 VAL A C 1
ATOM 900 O O . VAL A 1 109 ? -8.633 -2.620 8.406 1.00 96.62 109 VAL A O 1
ATOM 903 N N . ALA A 1 110 ? -10.870 -2.420 8.452 1.00 97.94 110 ALA A N 1
ATOM 904 C CA . ALA A 1 110 ? -11.033 -2.593 7.011 1.00 97.94 110 ALA A CA 1
ATOM 905 C C . ALA A 1 110 ? -10.305 -1.500 6.203 1.00 97.94 110 ALA A C 1
ATOM 907 O O . ALA A 1 110 ? -9.606 -1.804 5.235 1.00 97.94 110 ALA A O 1
ATOM 908 N N . ASP A 1 111 ? -10.417 -0.234 6.611 1.00 97.75 111 ASP A N 1
ATOM 909 C CA . ASP A 1 111 ? -9.761 0.892 5.939 1.00 97.75 111 ASP A CA 1
ATOM 910 C C . ASP A 1 111 ? -8.222 0.823 6.030 1.00 97.75 111 ASP A C 1
ATOM 912 O O . ASP A 1 111 ? -7.521 1.045 5.035 1.00 97.75 111 ASP A O 1
ATOM 916 N N . PHE A 1 112 ? -7.667 0.481 7.198 1.00 97.38 112 PHE A N 1
ATOM 917 C CA . PHE A 1 112 ? -6.223 0.296 7.359 1.00 97.38 112 PHE A CA 1
ATOM 918 C C . PHE A 1 112 ? -5.714 -0.939 6.611 1.00 97.38 112 PHE A C 1
ATOM 920 O O . PHE A 1 112 ? -4.598 -0.901 6.085 1.00 97.38 112 PHE A O 1
ATOM 927 N N . ASP A 1 113 ? -6.508 -2.010 6.499 1.00 98.25 113 ASP A N 1
ATOM 928 C CA . ASP A 1 113 ? -6.125 -3.179 5.705 1.00 98.25 113 ASP A CA 1
ATOM 929 C C . ASP A 1 113 ? -6.087 -2.854 4.207 1.00 98.25 113 ASP A C 1
ATOM 931 O O . ASP A 1 113 ? -5.125 -3.224 3.530 1.00 98.25 113 ASP A O 1
ATOM 935 N N . LYS A 1 114 ? -7.040 -2.056 3.699 1.00 98.50 114 LYS A N 1
ATOM 936 C CA . LYS A 1 114 ? -6.964 -1.507 2.334 1.00 98.50 114 LYS A CA 1
ATOM 937 C C . LYS A 1 114 ? -5.664 -0.731 2.126 1.00 98.50 114 LYS A C 1
ATOM 939 O O . LYS A 1 114 ? -4.985 -0.940 1.120 1.00 98.50 114 LYS A O 1
ATOM 944 N N . LEU A 1 115 ? -5.286 0.141 3.065 1.00 98.50 115 LEU A N 1
ATOM 945 C CA . LEU A 1 115 ? -4.063 0.948 2.967 1.00 98.50 115 LEU A CA 1
ATOM 946 C C . LEU A 1 115 ? -2.786 0.094 3.027 1.00 98.50 115 LEU A C 1
ATOM 948 O O . LEU A 1 115 ? -1.862 0.293 2.232 1.00 98.50 115 LEU A O 1
ATOM 952 N N . ARG A 1 116 ? -2.748 -0.908 3.913 1.00 98.31 116 ARG A N 1
ATOM 953 C CA . ARG A 1 116 ? -1.682 -1.919 3.970 1.00 98.31 116 ARG A CA 1
ATOM 954 C C . ARG A 1 116 ? -1.570 -2.659 2.637 1.00 98.31 116 ARG A C 1
ATOM 956 O O . ARG A 1 116 ? -0.469 -2.829 2.107 1.00 98.31 116 ARG A O 1
ATOM 963 N N . TRP A 1 117 ? -2.702 -3.089 2.088 1.00 98.44 117 TRP A N 1
ATOM 964 C CA . TRP A 1 117 ? -2.773 -3.814 0.826 1.00 98.44 117 TRP A CA 1
ATOM 965 C C . TRP A 1 117 ? -2.319 -2.960 -0.362 1.00 98.44 117 TRP A C 1
ATOM 967 O O . TRP A 1 117 ? -1.522 -3.423 -1.179 1.00 98.44 117 TRP A O 1
ATOM 977 N N . TYR A 1 118 ? -2.727 -1.691 -0.409 1.00 98.69 118 TYR A N 1
ATOM 978 C CA . TYR A 1 118 ? -2.245 -0.707 -1.378 1.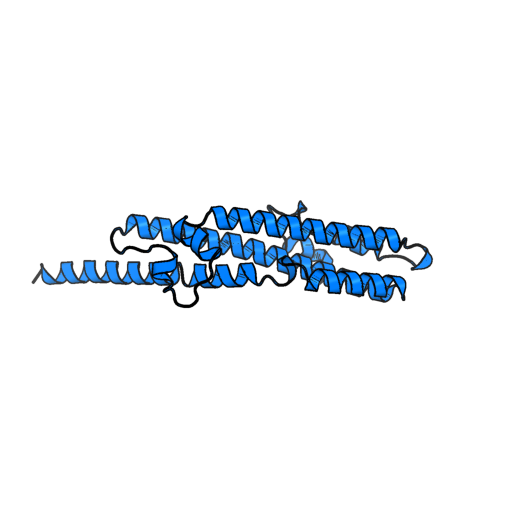00 98.69 118 TYR A CA 1
ATOM 979 C C . TYR A 1 118 ? -0.713 -0.606 -1.374 1.00 98.69 118 TYR A C 1
ATOM 981 O O . TYR A 1 118 ? -0.084 -0.666 -2.437 1.00 98.69 118 TYR A O 1
ATOM 989 N N . GLY A 1 119 ? -0.106 -0.511 -0.185 1.00 98.38 119 GLY A N 1
ATOM 990 C CA . GLY A 1 119 ? 1.347 -0.509 -0.029 1.00 98.38 119 GLY A CA 1
ATOM 991 C C . GLY A 1 119 ? 1.983 -1.784 -0.588 1.00 98.38 119 GLY A C 1
ATOM 992 O O . GLY A 1 119 ? 2.850 -1.715 -1.458 1.00 98.38 119 GLY A O 1
ATOM 993 N N . CYS A 1 120 ? 1.474 -2.947 -0.173 1.00 98.06 120 CYS A N 1
ATOM 994 C CA . CYS A 1 120 ? 1.952 -4.261 -0.609 1.00 98.06 120 CYS A CA 1
ATOM 995 C C . CYS A 1 120 ? 1.928 -4.425 -2.140 1.00 98.06 120 CYS A C 1
ATOM 997 O O . CYS A 1 120 ? 2.932 -4.797 -2.754 1.00 98.06 120 CYS A O 1
ATOM 999 N N . VAL A 1 121 ? 0.801 -4.101 -2.779 1.00 98.06 121 VAL A N 1
ATOM 1000 C CA . VAL A 1 121 ? 0.617 -4.257 -4.229 1.00 98.06 121 VAL A CA 1
ATOM 1001 C C . VAL A 1 121 ? 1.533 -3.325 -5.024 1.00 98.06 121 VAL A C 1
ATOM 1003 O O . VAL A 1 121 ? 2.081 -3.749 -6.047 1.00 98.06 121 VAL A O 1
ATOM 1006 N N . ASN A 1 122 ? 1.732 -2.083 -4.573 1.00 98.62 122 ASN A N 1
ATOM 1007 C CA . ASN A 1 122 ? 2.663 -1.157 -5.220 1.00 98.62 122 ASN A CA 1
ATOM 1008 C C . ASN A 1 122 ? 4.116 -1.611 -5.065 1.00 98.62 122 ASN A C 1
ATOM 1010 O O . ASN A 1 122 ? 4.846 -1.634 -6.055 1.00 98.62 122 ASN A O 1
ATOM 1014 N N . THR A 1 123 ? 4.530 -2.049 -3.874 1.00 98.38 123 THR A N 1
ATOM 1015 C CA . THR A 1 123 ? 5.873 -2.607 -3.657 1.00 98.38 123 THR A CA 1
ATOM 1016 C C . THR A 1 123 ? 6.131 -3.800 -4.572 1.00 98.38 123 THR A C 1
ATOM 1018 O O . THR A 1 123 ? 7.148 -3.844 -5.265 1.00 98.38 123 THR A O 1
ATOM 1021 N N . ASP A 1 124 ? 5.186 -4.736 -4.656 1.00 97.56 124 ASP A N 1
ATOM 1022 C CA . ASP A 1 124 ? 5.262 -5.884 -5.562 1.00 97.56 124 ASP A CA 1
ATOM 1023 C C . ASP A 1 124 ? 5.414 -5.467 -7.030 1.00 97.56 124 ASP A C 1
ATOM 1025 O O . ASP A 1 124 ? 6.166 -6.087 -7.794 1.00 97.56 124 ASP A O 1
ATOM 1029 N N . ALA A 1 125 ? 4.683 -4.431 -7.440 1.00 97.94 125 ALA A N 1
ATOM 1030 C CA . ALA A 1 125 ? 4.708 -3.916 -8.798 1.00 97.94 125 ALA A CA 1
ATOM 1031 C C . ALA A 1 125 ? 6.058 -3.260 -9.124 1.00 97.94 125 ALA A C 1
ATOM 1033 O O . ALA A 1 125 ? 6.674 -3.636 -10.127 1.00 97.94 125 ALA A O 1
ATOM 1034 N N . PHE A 1 126 ? 6.574 -2.391 -8.248 1.00 98.50 126 PHE A N 1
ATOM 1035 C CA . PHE A 1 126 ? 7.892 -1.773 -8.399 1.00 98.50 126 PHE A CA 1
ATOM 1036 C C . PHE A 1 126 ? 9.013 -2.813 -8.431 1.00 98.50 126 PHE A C 1
ATOM 1038 O O . PHE A 1 126 ? 9.803 -2.803 -9.370 1.00 98.50 126 PHE A O 1
ATOM 1045 N N . ARG A 1 127 ? 9.025 -3.801 -7.525 1.00 98.00 127 ARG A N 1
ATOM 1046 C CA . ARG A 1 127 ? 10.015 -4.901 -7.551 1.00 98.00 127 ARG A CA 1
ATOM 1047 C C . ARG A 1 127 ? 9.948 -5.738 -8.830 1.00 98.00 127 ARG A C 1
ATOM 1049 O O . ARG A 1 127 ? 10.927 -6.340 -9.275 1.00 98.00 127 ARG A O 1
ATOM 1056 N N . LYS A 1 128 ? 8.770 -5.852 -9.450 1.00 96.88 128 LYS A N 1
ATOM 1057 C CA . LYS A 1 128 ? 8.624 -6.514 -10.759 1.00 96.88 128 LYS A CA 1
ATOM 1058 C C . LYS A 1 128 ? 9.124 -5.647 -11.909 1.00 96.88 128 LYS A C 1
ATOM 1060 O O . LYS A 1 128 ? 9.571 -6.221 -12.900 1.00 96.88 128 LYS A O 1
ATOM 1065 N N . ILE A 1 129 ? 9.031 -4.324 -11.807 1.00 97.06 129 ILE A N 1
ATOM 1066 C CA . ILE A 1 129 ? 9.644 -3.395 -12.762 1.00 97.06 129 ILE A CA 1
ATOM 1067 C C . ILE A 1 129 ? 11.165 -3.376 -12.583 1.00 97.06 129 ILE A C 1
ATOM 1069 O O . ILE A 1 129 ? 11.863 -3.568 -13.570 1.00 97.06 129 ILE A O 1
ATOM 1073 N N . ALA A 1 130 ? 11.684 -3.295 -11.356 1.00 97.50 130 ALA A N 1
ATOM 1074 C CA . ALA A 1 130 ? 13.116 -3.373 -11.059 1.00 97.50 130 ALA A CA 1
ATOM 1075 C C . ALA A 1 130 ? 13.757 -4.632 -11.670 1.00 97.50 130 ALA A C 1
ATOM 1077 O O . ALA A 1 130 ? 14.714 -4.537 -12.432 1.00 97.50 130 ALA A O 1
ATOM 1078 N N . ARG A 1 131 ? 13.137 -5.807 -11.479 1.00 96.50 131 ARG A N 1
ATOM 1079 C CA . ARG A 1 131 ? 13.572 -7.064 -12.124 1.00 96.50 131 ARG A CA 1
ATOM 1080 C C . ARG A 1 131 ? 13.526 -7.058 -13.654 1.00 96.50 131 ARG A C 1
ATOM 1082 O O . ARG A 1 131 ? 14.179 -7.880 -14.283 1.00 96.50 131 ARG A O 1
ATOM 1089 N N . LYS A 1 132 ? 12.700 -6.213 -14.274 1.00 94.06 132 LYS A N 1
ATOM 1090 C CA . LYS A 1 132 ? 12.702 -6.042 -15.735 1.00 94.06 132 LYS A CA 1
ATOM 1091 C C . LYS A 1 132 ? 13.832 -5.123 -16.162 1.00 94.06 132 LYS A C 1
ATOM 1093 O O . LYS A 1 132 ? 14.531 -5.448 -17.112 1.00 94.06 132 LYS A O 1
ATOM 1098 N N . LEU A 1 133 ? 14.032 -4.026 -15.443 1.00 95.00 133 LEU A N 1
ATOM 1099 C CA . LEU A 1 133 ? 15.099 -3.069 -15.711 1.00 95.00 133 LEU A CA 1
ATOM 1100 C C . LEU A 1 133 ? 16.478 -3.713 -15.583 1.00 95.00 133 LEU A C 1
ATOM 1102 O O . LEU A 1 133 ? 17.317 -3.488 -16.445 1.00 95.00 133 LEU A O 1
ATOM 1106 N N . SER A 1 134 ? 16.686 -4.599 -14.606 1.00 95.19 134 SER A N 1
ATOM 1107 C CA . SER A 1 134 ? 17.961 -5.310 -14.440 1.00 95.19 134 SER A CA 1
ATOM 1108 C C . SER A 1 134 ? 18.359 -6.164 -15.652 1.00 95.19 134 SER A C 1
ATOM 1110 O O . SER A 1 134 ? 19.525 -6.491 -15.822 1.00 95.19 134 SER A O 1
ATOM 1112 N N . THR A 1 135 ? 17.410 -6.518 -16.527 1.00 93.69 135 THR A N 1
ATOM 1113 C CA . THR A 1 135 ? 17.702 -7.244 -17.778 1.00 93.69 135 THR A CA 1
ATOM 1114 C C . THR A 1 135 ? 18.149 -6.339 -18.931 1.00 93.69 135 THR A C 1
ATOM 1116 O O . THR A 1 135 ? 18.509 -6.843 -19.990 1.00 93.69 135 THR A O 1
ATOM 1119 N N . LEU A 1 136 ? 18.145 -5.014 -18.745 1.00 91.81 136 LEU A N 1
ATOM 1120 C CA . LEU A 1 136 ? 18.471 -4.017 -19.772 1.00 91.81 136 LEU A CA 1
ATOM 1121 C C . LEU A 1 136 ? 19.919 -3.501 -19.682 1.00 91.81 136 LEU A C 1
ATOM 1123 O O . LEU A 1 136 ? 20.214 -2.412 -20.165 1.00 91.81 136 LEU A O 1
ATOM 1127 N N . GLY A 1 137 ? 20.824 -4.274 -19.078 1.00 91.38 137 GLY A N 1
ATOM 1128 C CA . GLY A 1 137 ? 22.237 -3.915 -18.929 1.00 91.38 137 GLY A CA 1
ATOM 1129 C C . GLY A 1 137 ? 22.533 -3.080 -17.679 1.00 91.38 137 GLY A C 1
ATOM 1130 O O . GLY A 1 137 ? 21.763 -3.085 -16.712 1.00 91.38 137 GLY A O 1
ATOM 1131 N N . ASN A 1 138 ? 23.674 -2.387 -17.691 1.00 94.62 138 ASN A N 1
ATOM 1132 C CA . ASN A 1 138 ? 24.203 -1.678 -16.521 1.00 94.62 138 ASN A CA 1
ATOM 1133 C C . ASN A 1 138 ? 23.304 -0.515 -16.087 1.00 94.62 138 ASN A C 1
ATOM 1135 O O . ASN A 1 138 ? 22.981 -0.418 -14.906 1.00 94.62 138 ASN A O 1
ATOM 1139 N N . ASP A 1 139 ? 22.827 0.303 -17.028 1.00 94.81 139 ASP A N 1
ATOM 1140 C CA . ASP A 1 139 ? 21.944 1.434 -16.718 1.00 94.81 139 ASP A CA 1
ATOM 1141 C C . ASP A 1 139 ? 20.613 0.961 -16.126 1.00 94.81 139 ASP A C 1
ATOM 1143 O O . ASP A 1 139 ? 20.155 1.456 -15.097 1.00 94.81 139 ASP A O 1
ATOM 1147 N N . GLY A 1 140 ? 20.012 -0.073 -16.720 1.00 95.25 140 GLY A N 1
ATOM 1148 C CA . GLY A 1 140 ? 18.799 -0.686 -16.187 1.00 95.25 140 GLY A CA 1
ATOM 1149 C C . GLY A 1 140 ? 19.000 -1.282 -14.788 1.00 95.25 140 GLY A C 1
ATOM 1150 O O . GLY A 1 140 ? 18.147 -1.117 -13.914 1.00 95.25 140 GLY A O 1
ATOM 1151 N N . SER A 1 141 ? 20.149 -1.916 -14.544 1.00 96.81 141 SER A N 1
ATOM 1152 C CA . SER A 1 141 ? 20.523 -2.435 -13.222 1.00 96.81 141 SER A CA 1
ATOM 1153 C C . SER A 1 141 ? 20.736 -1.317 -12.200 1.00 96.81 141 SER A C 1
ATOM 1155 O O . SER A 1 141 ? 20.305 -1.450 -11.056 1.00 96.81 141 SER A O 1
ATOM 1157 N N . HIS A 1 142 ? 21.319 -0.189 -12.608 1.00 97.38 142 HIS A N 1
ATOM 1158 C CA . HIS A 1 142 ? 21.456 0.990 -11.758 1.00 97.38 142 HIS A CA 1
ATOM 1159 C C . HIS A 1 142 ? 20.086 1.530 -11.322 1.00 97.38 142 HIS A C 1
ATOM 1161 O O . HIS A 1 142 ? 19.851 1.721 -10.130 1.00 97.38 142 HIS A O 1
ATOM 1167 N N . ILE A 1 143 ? 19.137 1.680 -12.254 1.00 97.62 143 ILE A N 1
ATOM 1168 C CA . ILE A 1 143 ? 17.771 2.125 -11.925 1.00 97.62 143 ILE A CA 1
ATOM 1169 C C . ILE A 1 143 ? 17.054 1.107 -11.032 1.00 97.62 143 ILE A C 1
ATOM 1171 O O . ILE A 1 143 ? 16.351 1.497 -10.102 1.00 97.62 143 ILE A O 1
ATOM 1175 N N . ALA A 1 144 ? 17.227 -0.194 -11.279 1.00 98.06 144 ALA A N 1
ATOM 1176 C CA . ALA A 1 144 ? 16.658 -1.233 -10.424 1.00 98.06 144 ALA A CA 1
ATOM 1177 C C . ALA A 1 144 ? 17.142 -1.093 -8.969 1.00 98.06 144 ALA A C 1
ATOM 1179 O O . ALA A 1 144 ? 16.325 -1.129 -8.050 1.00 98.06 144 ALA A O 1
ATOM 1180 N N . SER A 1 145 ? 18.440 -0.852 -8.767 1.00 98.31 145 SER A N 1
ATOM 1181 C CA . SER A 1 145 ? 19.018 -0.587 -7.445 1.00 98.31 145 SER A CA 1
ATOM 1182 C C . SER A 1 145 ? 18.484 0.701 -6.816 1.00 98.31 145 SER A C 1
ATOM 1184 O O . SER A 1 145 ? 18.194 0.712 -5.620 1.00 98.31 145 SER A O 1
ATOM 1186 N N . LEU A 1 146 ? 18.293 1.768 -7.603 1.00 98.00 146 LEU A N 1
ATOM 1187 C CA . LEU A 1 146 ? 17.658 3.000 -7.123 1.00 98.00 146 LEU A CA 1
ATOM 1188 C C . LEU A 1 146 ? 16.227 2.743 -6.635 1.00 98.00 146 LEU A C 1
ATOM 1190 O O . LEU A 1 146 ? 15.863 3.216 -5.561 1.00 98.00 146 LEU A O 1
ATOM 1194 N N . ILE A 1 147 ? 15.433 1.964 -7.379 1.00 98.44 147 ILE A N 1
ATOM 1195 C CA . ILE A 1 147 ? 14.074 1.582 -6.970 1.00 98.44 147 ILE A CA 1
ATOM 1196 C C . ILE A 1 147 ? 14.112 0.827 -5.642 1.00 98.44 147 ILE A C 1
ATOM 1198 O O . ILE A 1 147 ? 13.405 1.217 -4.719 1.00 98.44 147 ILE A O 1
ATOM 1202 N N . GLU A 1 148 ? 14.925 -0.225 -5.519 1.00 98.19 148 GLU A N 1
ATOM 1203 C CA . GLU A 1 148 ? 14.990 -1.015 -4.280 1.00 98.19 148 GLU A CA 1
ATOM 1204 C C . GLU A 1 148 ? 15.443 -0.164 -3.087 1.00 98.19 148 GLU A C 1
ATOM 1206 O O . GLU A 1 148 ? 14.831 -0.220 -2.023 1.00 98.19 148 GLU A O 1
ATOM 1211 N N . HIS A 1 149 ? 16.454 0.688 -3.266 1.00 98.12 149 HIS A N 1
ATOM 1212 C CA . HIS A 1 149 ? 16.911 1.596 -2.217 1.00 98.12 149 HIS A CA 1
ATOM 1213 C C . HIS A 1 149 ? 15.819 2.592 -1.792 1.00 98.12 149 HIS A C 1
ATOM 1215 O O . HIS A 1 149 ? 15.642 2.837 -0.597 1.00 98.12 149 HIS A O 1
ATOM 1221 N N . SER A 1 150 ? 15.055 3.135 -2.742 1.00 98.19 150 SER A N 1
ATOM 1222 C CA . SER A 1 150 ? 13.913 4.004 -2.444 1.00 98.19 150 SER A CA 1
ATOM 1223 C C . SER A 1 150 ? 12.808 3.250 -1.706 1.00 98.19 150 SER A C 1
ATOM 1225 O O . SER A 1 150 ? 12.335 3.728 -0.678 1.00 98.19 150 SER A O 1
ATOM 1227 N N . LEU A 1 151 ? 12.462 2.034 -2.146 1.00 98.06 151 LEU A N 1
ATOM 1228 C CA . LEU A 1 151 ? 11.483 1.180 -1.466 1.00 98.06 151 LEU A CA 1
ATOM 1229 C C . LEU A 1 151 ? 11.899 0.857 -0.026 1.00 98.06 151 LEU A C 1
ATOM 1231 O O . LEU A 1 151 ? 11.048 0.865 0.856 1.00 98.06 151 LEU A O 1
ATOM 1235 N N . CYS A 1 152 ? 13.185 0.619 0.243 1.00 96.75 152 CYS A N 1
ATOM 1236 C CA . CYS A 1 152 ? 13.679 0.395 1.605 1.00 96.75 152 CYS A CA 1
ATOM 1237 C C . CYS A 1 152 ? 13.453 1.598 2.537 1.00 96.75 152 CYS A C 1
ATOM 1239 O O . CYS A 1 152 ? 13.357 1.416 3.749 1.00 96.75 152 CYS A O 1
ATOM 1241 N N . LYS A 1 153 ? 13.362 2.818 1.993 1.00 95.81 153 LYS A N 1
ATOM 1242 C CA . LYS A 1 153 ? 13.120 4.052 2.760 1.00 95.81 153 LYS A CA 1
ATOM 1243 C C . LYS A 1 153 ? 11.641 4.439 2.836 1.00 95.81 153 LYS A C 1
ATOM 1245 O O . LYS A 1 153 ? 11.261 5.190 3.732 1.00 95.81 153 LYS A O 1
ATOM 1250 N N . SER A 1 154 ? 10.811 3.955 1.916 1.00 96.31 154 SER A N 1
ATOM 1251 C CA . SER A 1 154 ? 9.389 4.298 1.843 1.00 96.31 154 SER A CA 1
ATOM 1252 C C . SER A 1 154 ? 8.559 3.614 2.933 1.00 96.31 154 SER A C 1
ATOM 1254 O O . SER A 1 154 ? 8.624 2.397 3.136 1.00 96.31 154 SER A O 1
ATOM 1256 N N . ALA A 1 155 ? 7.690 4.375 3.601 1.00 95.31 155 ALA A N 1
ATOM 1257 C CA . ALA A 1 155 ? 6.813 3.836 4.634 1.00 95.31 155 ALA A CA 1
ATOM 1258 C C . ALA A 1 155 ? 5.736 2.917 4.039 1.00 95.31 155 ALA A C 1
ATOM 1260 O O . ALA A 1 155 ? 5.418 1.890 4.649 1.00 95.31 155 ALA A O 1
ATOM 1261 N N . PHE A 1 156 ? 5.225 3.225 2.835 1.00 97.75 156 PHE A N 1
ATOM 1262 C CA . PHE A 1 156 ? 4.238 2.364 2.165 1.00 97.75 156 PHE A CA 1
ATOM 1263 C C . PHE A 1 156 ? 4.781 0.951 1.914 1.00 97.75 156 PHE A C 1
ATOM 1265 O O . PHE A 1 156 ? 4.013 -0.012 1.885 1.00 97.75 156 PHE A O 1
ATOM 1272 N N . ALA A 1 157 ? 6.100 0.818 1.741 1.00 97.75 157 ALA A N 1
ATOM 1273 C CA . ALA A 1 157 ? 6.736 -0.419 1.314 1.00 97.75 157 ALA A CA 1
ATOM 1274 C C . ALA A 1 157 ? 7.068 -1.392 2.449 1.00 97.75 157 ALA A C 1
ATOM 1276 O O . ALA A 1 157 ? 7.131 -2.597 2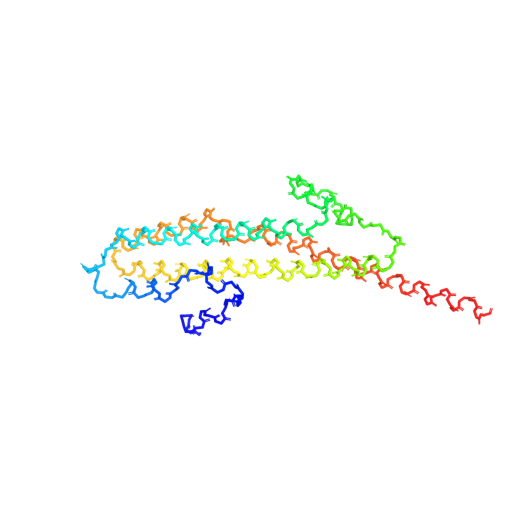.203 1.00 97.75 157 ALA A O 1
ATOM 1277 N N . SER A 1 158 ? 7.226 -0.901 3.680 1.00 95.94 158 SER A N 1
ATOM 1278 C CA . SER A 1 158 ? 7.337 -1.763 4.867 1.00 95.94 158 SER A CA 1
ATOM 1279 C C . SER A 1 158 ? 5.978 -2.180 5.427 1.00 95.94 158 SER A C 1
ATOM 1281 O O . SER A 1 158 ? 5.890 -3.169 6.146 1.00 95.94 158 SER A O 1
ATOM 1283 N N . GLN A 1 159 ? 4.930 -1.387 5.169 1.00 95.50 159 GLN A N 1
ATOM 1284 C CA . GLN A 1 159 ? 3.606 -1.500 5.794 1.00 95.50 159 GLN A CA 1
ATOM 1285 C C . GLN A 1 159 ? 3.610 -1.497 7.339 1.00 95.50 159 GLN A C 1
ATOM 1287 O O . GLN A 1 159 ? 2.556 -1.668 7.954 1.00 95.50 159 GLN A O 1
ATOM 1292 N N . ALA A 1 160 ? 4.756 -1.257 7.986 1.00 93.38 160 ALA A N 1
ATOM 1293 C CA . ALA A 1 160 ? 4.943 -1.499 9.414 1.00 93.38 160 ALA A CA 1
ATOM 1294 C C . ALA A 1 160 ? 3.998 -0.658 10.280 1.00 93.38 160 ALA A C 1
ATOM 1296 O O . ALA A 1 160 ? 3.481 -1.129 11.287 1.00 93.38 160 ALA A O 1
ATOM 1297 N N . ARG 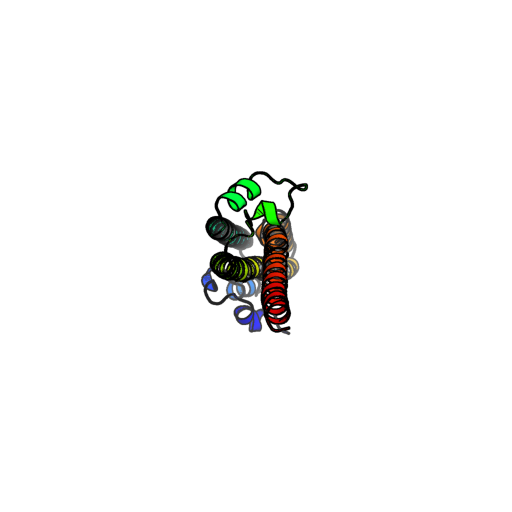A 1 161 ? 3.735 0.586 9.865 1.00 90.50 161 ARG A N 1
ATOM 1298 C CA . ARG A 1 161 ? 2.805 1.485 10.561 1.00 90.50 161 ARG A CA 1
ATOM 1299 C C . ARG A 1 161 ? 1.364 0.971 10.519 1.00 90.50 161 ARG A C 1
ATOM 1301 O O . ARG A 1 161 ? 0.704 0.963 11.548 1.00 90.50 161 ARG A O 1
ATOM 1308 N N . CYS A 1 162 ? 0.902 0.504 9.356 1.00 93.44 162 CYS A N 1
ATOM 1309 C CA . CYS A 1 162 ? -0.446 -0.051 9.217 1.00 93.44 162 CYS A CA 1
ATOM 1310 C C . CYS A 1 162 ? -0.590 -1.352 10.011 1.00 93.44 162 CYS A C 1
ATOM 1312 O O . CYS A 1 162 ? -1.587 -1.527 10.691 1.00 93.44 162 CYS A O 1
ATOM 1314 N N . LEU A 1 163 ? 0.413 -2.237 9.962 1.00 93.44 163 LEU A N 1
ATOM 1315 C CA . LEU A 1 163 ? 0.389 -3.506 10.698 1.00 93.44 163 LEU A CA 1
ATOM 1316 C C . LEU A 1 163 ? 0.265 -3.308 12.211 1.00 93.44 163 LEU A C 1
ATOM 1318 O O . LEU A 1 163 ? -0.514 -4.013 12.839 1.00 93.44 163 LEU A O 1
ATOM 1322 N N . ARG A 1 164 ? 0.983 -2.334 12.782 1.00 89.31 164 ARG A N 1
ATOM 1323 C CA . ARG A 1 164 ? 0.863 -2.017 14.213 1.00 89.31 164 ARG A CA 1
ATOM 1324 C C . ARG A 1 164 ? -0.538 -1.540 14.581 1.00 89.31 164 ARG A C 1
ATOM 1326 O O . ARG A 1 164 ? -1.150 -2.102 15.474 1.00 89.31 164 ARG A O 1
ATOM 1333 N N . ILE A 1 165 ? -1.068 -0.565 13.841 1.00 87.75 165 ILE A N 1
ATOM 1334 C CA . ILE A 1 165 ? -2.420 -0.053 14.099 1.00 87.75 165 ILE A CA 1
ATOM 1335 C C . ILE A 1 165 ? -3.465 -1.151 13.935 1.00 87.75 165 ILE A C 1
ATOM 1337 O O . ILE A 1 165 ? -4.395 -1.229 14.724 1.00 87.75 165 ILE A O 1
ATOM 1341 N N . LEU A 1 166 ? -3.324 -2.004 12.921 1.00 93.38 166 LEU A N 1
ATOM 1342 C CA . LEU A 1 166 ? -4.225 -3.132 12.722 1.00 93.38 166 LEU A CA 1
ATOM 1343 C C . LEU A 1 166 ? -4.199 -4.093 13.909 1.00 93.38 166 LEU A C 1
ATOM 1345 O O . LEU A 1 166 ? -5.254 -4.577 14.298 1.00 93.38 166 LEU A O 1
ATOM 1349 N N . ASP A 1 167 ? -3.031 -4.376 14.482 1.00 90.50 167 ASP A N 1
ATOM 1350 C CA . ASP A 1 167 ? -2.922 -5.218 15.674 1.00 90.50 167 ASP A CA 1
ATOM 1351 C C . ASP A 1 167 ? -3.667 -4.589 16.864 1.00 90.50 167 ASP A C 1
ATOM 1353 O O . ASP A 1 167 ? -4.536 -5.230 17.460 1.00 90.50 167 ASP A O 1
ATOM 1357 N N . ASP A 1 168 ? -3.431 -3.301 17.129 1.00 85.44 168 ASP A N 1
ATOM 1358 C CA . ASP A 1 168 ? -4.115 -2.569 18.198 1.00 85.44 168 ASP A CA 1
ATOM 1359 C C . ASP A 1 168 ? -5.632 -2.523 17.974 1.00 85.44 168 ASP A C 1
ATOM 1361 O O . ASP A 1 168 ? -6.384 -2.851 18.890 1.00 85.44 168 ASP A O 1
ATOM 1365 N N . LEU A 1 169 ? -6.076 -2.207 16.747 1.00 89.06 169 LEU A N 1
ATOM 1366 C CA . LEU A 1 169 ? -7.481 -2.163 16.317 1.00 89.06 169 LEU A CA 1
ATOM 1367 C C . LEU A 1 169 ? -8.182 -3.534 16.347 1.00 89.06 169 LEU A C 1
ATOM 1369 O O . LEU A 1 169 ? -9.394 -3.606 16.543 1.00 89.06 169 LEU A O 1
ATOM 1373 N N . ASN A 1 170 ? -7.465 -4.638 16.158 1.00 92.38 170 ASN A N 1
ATOM 1374 C CA . ASN A 1 170 ? -8.055 -5.972 16.279 1.00 92.38 170 ASN A CA 1
ATOM 1375 C C . ASN A 1 170 ? -8.187 -6.394 17.746 1.00 92.38 170 ASN A C 1
ATOM 1377 O O . ASN A 1 170 ? -9.228 -6.938 18.131 1.00 92.38 170 ASN A O 1
ATOM 1381 N N . LYS A 1 171 ? -7.186 -6.089 18.585 1.00 88.25 171 LYS A N 1
ATOM 1382 C CA . LYS A 1 171 ? -7.249 -6.309 20.043 1.00 88.25 171 LYS A CA 1
ATOM 1383 C C . LYS A 1 171 ? -8.426 -5.548 20.654 1.00 88.25 171 LYS A C 1
ATOM 1385 O O . LYS A 1 171 ? -9.307 -6.169 21.239 1.00 88.25 171 LYS A O 1
ATOM 1390 N N . SER A 1 172 ? -8.513 -4.253 20.359 1.00 85.25 172 SER A N 1
ATOM 1391 C CA . SER A 1 172 ? -9.683 -3.671 19.705 1.00 85.25 172 SER A CA 1
ATOM 1392 C C . SER A 1 172 ? -11.110 -4.100 20.020 1.00 85.25 172 SER A C 1
ATOM 1394 O O . SER A 1 172 ? -11.634 -4.253 21.128 1.00 85.25 172 SER A O 1
ATOM 1396 N N . VAL A 1 173 ? -11.695 -4.362 18.863 1.00 89.44 173 VAL A N 1
ATOM 1397 C CA . VAL A 1 173 ? -12.885 -5.120 18.566 1.00 89.44 173 VAL A CA 1
ATOM 1398 C C . VAL A 1 173 ? -12.971 -6.423 19.363 1.00 89.44 173 VAL A C 1
ATOM 1400 O O . VAL A 1 173 ? -14.064 -6.750 19.822 1.00 89.44 173 VAL A O 1
ATOM 1403 N N . THR A 1 174 ? -11.872 -7.164 19.557 1.00 89.88 174 THR A N 1
ATOM 1404 C CA . THR A 1 174 ? -11.901 -8.445 20.291 1.00 89.88 174 THR A CA 1
ATOM 1405 C C . THR A 1 174 ? -12.305 -8.245 21.748 1.00 89.88 174 THR A C 1
ATOM 1407 O O . THR A 1 174 ? -13.209 -8.918 22.239 1.00 89.88 174 THR A O 1
ATOM 1410 N N . PHE A 1 175 ? -11.694 -7.276 22.428 1.00 85.81 175 PHE A N 1
ATOM 1411 C CA . PHE A 1 175 ? -12.018 -6.950 23.813 1.00 85.81 175 PHE A CA 1
ATOM 1412 C C . PHE A 1 175 ? -13.457 -6.443 23.960 1.00 85.81 175 PHE A C 1
ATOM 1414 O O . PHE A 1 175 ? -14.185 -6.934 24.817 1.00 85.81 175 PHE A O 1
ATOM 1421 N N . ILE A 1 176 ? -13.910 -5.534 23.084 1.00 84.75 176 ILE A N 1
ATOM 1422 C CA . ILE A 1 176 ? -15.302 -5.048 23.126 1.00 84.75 176 ILE A CA 1
ATOM 1423 C C . ILE A 1 176 ? -16.287 -6.200 22.884 1.00 84.75 176 ILE A C 1
ATOM 1425 O O . ILE A 1 176 ? -17.322 -6.278 23.537 1.00 84.75 176 ILE A O 1
ATOM 1429 N N . THR A 1 177 ? -15.961 -7.122 21.975 1.00 89.12 177 THR A N 1
ATOM 1430 C CA . THR A 1 177 ? -16.789 -8.310 21.716 1.00 89.12 177 THR A CA 1
ATOM 1431 C C . THR A 1 177 ? -16.909 -9.190 22.954 1.00 89.12 177 THR A C 1
ATOM 1433 O O . THR A 1 177 ? -18.008 -9.645 23.254 1.00 89.12 177 THR A O 1
ATOM 1436 N N . ARG A 1 178 ? -15.810 -9.385 23.688 1.00 87.75 178 ARG A N 1
ATOM 1437 C CA . ARG A 1 178 ? -15.809 -10.134 24.945 1.00 87.75 178 ARG A CA 1
ATOM 1438 C C . ARG A 1 178 ? -16.656 -9.448 26.021 1.00 87.75 178 ARG A C 1
ATOM 1440 O O . ARG A 1 178 ? -17.504 -10.106 26.609 1.00 87.75 178 ARG A O 1
ATOM 1447 N N . LEU A 1 179 ? -16.490 -8.138 26.226 1.00 83.62 179 LEU A N 1
ATOM 1448 C CA . LEU A 1 179 ? -17.306 -7.383 27.188 1.00 83.62 179 LEU A CA 1
ATOM 1449 C C . LEU A 1 179 ? -18.804 -7.495 26.879 1.00 83.62 179 LEU A C 1
ATOM 1451 O O . LEU A 1 179 ? -19.616 -7.710 27.771 1.00 83.62 179 LEU A O 1
ATOM 1455 N N . GLN A 1 180 ? -19.181 -7.393 25.602 1.00 84.25 180 GLN A N 1
ATOM 1456 C CA . GLN A 1 180 ? -20.577 -7.529 25.177 1.00 84.25 180 GLN A CA 1
ATOM 1457 C C . GLN A 1 180 ? -21.151 -8.925 25.465 1.00 84.25 180 GLN A C 1
ATOM 1459 O O . GLN A 1 180 ? -22.326 -9.028 25.810 1.00 84.25 180 GLN A O 1
ATOM 1464 N N . GLN A 1 181 ? -20.342 -9.982 25.335 1.00 85.81 181 GLN A N 1
ATOM 1465 C CA . GLN A 1 181 ? -20.742 -11.347 25.698 1.00 85.81 181 GLN A CA 1
ATOM 1466 C C . GLN A 1 181 ? -20.955 -11.473 27.211 1.00 85.81 181 GLN A C 1
ATOM 1468 O O . GLN A 1 181 ? -22.024 -11.897 27.636 1.00 85.81 181 GLN A O 1
ATOM 1473 N N . GLU A 1 182 ? -19.996 -11.004 28.015 1.00 83.69 182 GLU A N 1
ATOM 1474 C CA . GLU A 1 182 ? -20.069 -11.046 29.484 1.00 83.69 182 GLU A CA 1
ATOM 1475 C C . GLU A 1 182 ? -21.283 -10.255 30.027 1.00 83.69 182 GLU A C 1
ATOM 1477 O O . GLU A 1 182 ? -21.980 -10.718 30.930 1.00 83.69 182 GLU A O 1
ATOM 1482 N N . MET A 1 183 ? -21.605 -9.096 29.435 1.00 77.56 183 MET A N 1
ATOM 1483 C CA . MET A 1 183 ? -22.801 -8.307 29.779 1.00 77.56 183 MET A CA 1
ATOM 1484 C C . MET A 1 183 ? -24.121 -8.996 29.388 1.00 77.56 183 MET A C 1
ATOM 1486 O O . MET A 1 183 ? -25.127 -8.869 30.099 1.00 77.56 183 MET A O 1
ATOM 1490 N N . GLY A 1 184 ? -24.134 -9.702 28.253 1.00 71.81 184 GLY A N 1
ATOM 1491 C CA . GLY A 1 184 ? -25.275 -10.503 27.812 1.00 71.81 184 GLY A CA 1
ATOM 1492 C C . GLY A 1 184 ? -25.545 -11.664 28.769 1.00 71.81 184 GLY A C 1
ATOM 1493 O O . GLY A 1 184 ? -26.670 -11.811 29.245 1.00 71.81 184 GLY A O 1
ATOM 1494 N N . ASP A 1 185 ? -24.494 -12.400 29.135 1.00 65.62 185 ASP A N 1
ATOM 1495 C CA . ASP A 1 185 ? -24.561 -13.556 30.036 1.00 65.62 185 ASP A CA 1
ATOM 1496 C C . ASP A 1 185 ? -25.006 -13.163 31.459 1.00 65.62 185 ASP A C 1
ATOM 1498 O O . ASP A 1 185 ? -25.826 -13.854 32.084 1.00 65.62 185 ASP A O 1
ATOM 1502 N N . ALA A 1 186 ? -24.537 -12.014 31.961 1.00 60.91 186 ALA A N 1
ATOM 1503 C CA . ALA A 1 186 ? -24.953 -11.457 33.250 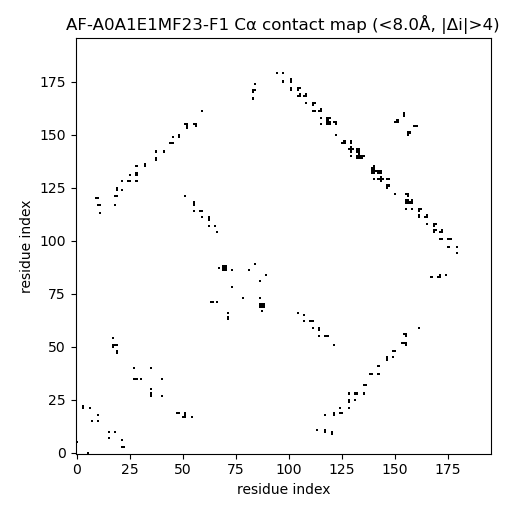1.00 60.91 186 ALA A CA 1
ATOM 1504 C C . ALA A 1 186 ? -26.448 -11.083 33.277 1.00 60.91 186 ALA A C 1
ATOM 1506 O O . ALA A 1 186 ? -27.127 -11.323 34.278 1.00 60.91 186 ALA A O 1
ATOM 1507 N N . SER A 1 187 ? -26.987 -10.560 32.170 1.00 57.62 187 SER A N 1
ATOM 1508 C CA . SER A 1 187 ? -28.413 -10.212 32.064 1.00 57.62 187 SER A CA 1
ATOM 1509 C C . SER A 1 187 ? -29.317 -11.450 32.092 1.00 57.62 187 SER A C 1
ATOM 1511 O O . SER A 1 187 ? -30.364 -11.432 32.740 1.00 57.62 187 SER A O 1
ATOM 1513 N N . THR A 1 188 ? -28.895 -12.552 31.466 1.00 56.75 188 THR A N 1
ATOM 1514 C CA . THR A 1 188 ? -29.593 -13.850 31.546 1.00 56.75 188 THR A CA 1
ATOM 1515 C C . THR A 1 188 ? -29.511 -14.482 32.933 1.00 56.75 188 THR A C 1
ATOM 1517 O O . THR A 1 188 ? -30.491 -15.054 33.404 1.00 56.75 188 THR A O 1
ATOM 1520 N N . THR A 1 189 ? -28.376 -14.351 33.626 1.00 51.72 189 THR A N 1
ATOM 1521 C CA . THR A 1 189 ? -28.200 -14.929 34.969 1.00 51.72 189 THR A CA 1
ATOM 1522 C C . THR A 1 189 ? -29.124 -14.257 35.989 1.00 51.72 189 THR A C 1
ATOM 1524 O O . THR A 1 189 ? -29.760 -14.946 36.779 1.00 51.72 189 THR A O 1
ATOM 1527 N N . ILE A 1 190 ? -29.283 -12.929 35.929 1.00 50.94 190 ILE A N 1
ATOM 1528 C CA . ILE A 1 190 ? -30.183 -12.187 36.829 1.00 50.94 190 ILE A CA 1
ATOM 1529 C C . ILE A 1 190 ? -31.657 -12.549 36.580 1.00 50.94 190 ILE A C 1
ATOM 1531 O O . ILE A 1 190 ? -32.426 -12.662 37.533 1.00 50.94 190 ILE A O 1
ATOM 1535 N N . GLN A 1 191 ? -32.066 -12.791 35.329 1.00 47.16 191 GLN A N 1
ATOM 1536 C CA . GLN A 1 191 ? -33.445 -13.199 35.024 1.00 47.16 191 GLN A CA 1
ATOM 1537 C C . GLN A 1 191 ? -33.816 -14.569 35.613 1.00 47.16 191 GLN A C 1
ATOM 1539 O O . GLN A 1 191 ? -34.967 -14.768 36.003 1.00 47.16 191 GLN A O 1
ATOM 1544 N N . HIS A 1 192 ? -32.858 -15.490 35.744 1.00 48.88 192 HIS A N 1
ATOM 1545 C CA . HIS A 1 192 ? -33.105 -16.799 36.354 1.00 48.88 192 HIS A CA 1
ATOM 1546 C C . HIS A 1 192 ? -33.209 -16.752 37.886 1.00 48.88 192 HIS A C 1
ATOM 1548 O O . HIS A 1 192 ? -33.971 -17.529 38.459 1.00 48.88 192 HIS A O 1
ATOM 1554 N N . THR A 1 193 ? -32.523 -15.822 38.558 1.00 49.66 193 THR A N 1
ATOM 1555 C CA . THR A 1 193 ? -32.548 -15.717 40.029 1.00 49.66 193 THR A CA 1
ATOM 1556 C C . THR A 1 193 ? -33.843 -15.107 40.576 1.00 49.66 193 THR A C 1
ATOM 1558 O O . THR A 1 193 ? -34.207 -15.381 41.713 1.00 49.66 193 THR A O 1
ATOM 1561 N N . PHE A 1 194 ? -34.560 -14.301 39.786 1.00 49.19 194 PHE A N 1
ATOM 1562 C CA . PHE A 1 194 ? -35.838 -13.691 40.192 1.00 49.19 194 PHE A CA 1
ATOM 1563 C C . PHE A 1 194 ? -37.078 -14.551 39.884 1.00 49.19 194 PHE A C 1
ATOM 1565 O O . PHE A 1 194 ? -38.186 -14.161 40.245 1.00 49.19 194 PHE A O 1
ATOM 1572 N N . CYS A 1 195 ? -36.910 -15.705 39.231 1.00 48.53 195 CYS A N 1
ATOM 1573 C CA . CYS A 1 195 ? -38.004 -16.626 38.890 1.00 48.53 195 CYS A CA 1
ATOM 1574 C C . CYS A 1 195 ? -38.001 -17.926 39.720 1.00 48.53 195 CYS A C 1
ATOM 1576 O O . CYS A 1 195 ? -38.587 -18.913 39.278 1.00 48.53 195 CYS A O 1
ATOM 1578 N N . SER A 1 196 ? -37.330 -17.954 40.879 1.00 42.44 196 SER A N 1
ATOM 1579 C CA . SER A 1 196 ? -37.289 -19.115 41.789 1.00 42.44 196 SER A CA 1
ATOM 1580 C C . SER A 1 196 ? -37.971 -18.825 43.118 1.00 42.44 196 SER A C 1
ATOM 1582 O O . SER A 1 196 ? -37.742 -17.718 43.654 1.00 42.44 196 SER A O 1
#